Protein AF-A0A9D4KZ85-F1 (afdb_monomer)

Structure (mmCIF, N/CA/C/O backbone):
data_AF-A0A9D4KZ85-F1
#
_entry.id   AF-A0A9D4KZ85-F1
#
loop_
_atom_site.group_PDB
_atom_site.id
_atom_site.type_symbol
_atom_site.label_atom_id
_atom_site.label_alt_id
_atom_site.label_comp_id
_atom_site.label_asym_id
_atom_site.label_entity_id
_atom_site.label_seq_id
_atom_site.pdbx_PDB_ins_code
_atom_site.Cartn_x
_atom_site.Cartn_y
_atom_site.Cartn_z
_atom_site.occupancy
_atom_site.B_iso_or_equiv
_atom_site.auth_seq_id
_atom_site.auth_comp_id
_atom_site.auth_asym_id
_atom_site.auth_atom_id
_atom_site.pdbx_PDB_model_num
ATOM 1 N N . MET A 1 1 ? -16.022 -13.240 -1.176 1.00 93.44 1 MET A N 1
ATOM 2 C CA . MET A 1 1 ? -15.042 -13.329 -2.283 1.00 93.44 1 MET A CA 1
ATOM 3 C C . MET A 1 1 ? -13.709 -13.798 -1.724 1.00 93.44 1 MET A C 1
ATOM 5 O O . MET A 1 1 ? -13.241 -13.209 -0.750 1.00 93.44 1 MET A O 1
ATOM 9 N N . SER A 1 2 ? -13.138 -14.870 -2.274 1.00 96.69 2 SER A N 1
ATOM 10 C CA . SER A 1 2 ? -11.858 -15.424 -1.807 1.00 96.69 2 SER A CA 1
ATOM 11 C C . SER A 1 2 ? -10.668 -14.556 -2.240 1.00 96.69 2 SER A C 1
ATOM 13 O O . SER A 1 2 ? -10.785 -13.759 -3.170 1.00 96.69 2 SER A O 1
ATOM 15 N N . LEU A 1 3 ? -9.507 -14.716 -1.589 1.00 96.06 3 LEU A N 1
ATOM 16 C CA . LEU A 1 3 ? -8.268 -14.031 -1.990 1.00 96.06 3 LEU A CA 1
ATOM 17 C C . LEU A 1 3 ? -7.903 -14.326 -3.454 1.00 96.06 3 LEU A C 1
ATOM 19 O O . LEU A 1 3 ? -7.524 -13.418 -4.185 1.00 96.06 3 LEU A O 1
ATOM 23 N N . TYR A 1 4 ? -8.081 -15.576 -3.890 1.00 97.44 4 TYR A N 1
ATOM 24 C CA . TYR A 1 4 ? -7.819 -16.001 -5.264 1.00 97.44 4 TYR A CA 1
ATOM 25 C C . TYR A 1 4 ? -8.698 -15.259 -6.281 1.00 97.44 4 TYR A C 1
ATOM 27 O O . TYR A 1 4 ? -8.184 -14.704 -7.246 1.00 97.44 4 TYR A O 1
ATOM 35 N N . GLN A 1 5 ? -10.005 -15.147 -6.016 1.00 97.38 5 GLN A N 1
ATOM 36 C CA . GLN A 1 5 ? -10.915 -14.367 -6.864 1.00 97.38 5 GLN A CA 1
ATOM 37 C C . GLN A 1 5 ? -10.512 -12.887 -6.922 1.00 97.38 5 GLN A C 1
ATOM 39 O O . GLN A 1 5 ? -10.638 -12.246 -7.963 1.00 97.38 5 GLN A O 1
ATOM 44 N N . ARG A 1 6 ? -10.012 -12.328 -5.809 1.00 96.88 6 ARG A N 1
ATOM 45 C CA . ARG A 1 6 ? -9.520 -10.945 -5.793 1.00 96.88 6 ARG A CA 1
ATOM 46 C C . ARG A 1 6 ? -8.263 -10.782 -6.640 1.00 96.88 6 ARG A C 1
ATOM 48 O O . ARG A 1 6 ? -8.198 -9.841 -7.422 1.00 96.88 6 ARG A O 1
ATOM 55 N N . LEU A 1 7 ? -7.314 -11.711 -6.548 1.00 96.81 7 LEU A N 1
ATOM 56 C CA . LEU A 1 7 ? -6.112 -11.728 -7.388 1.00 96.81 7 LEU A CA 1
ATOM 57 C C . LEU A 1 7 ? -6.447 -11.821 -8.881 1.00 96.81 7 LEU A C 1
ATOM 59 O O . LEU A 1 7 ? -5.864 -11.073 -9.664 1.00 96.81 7 LEU A O 1
ATOM 63 N N . GLN A 1 8 ? -7.417 -12.661 -9.257 1.00 96.81 8 GLN A N 1
ATOM 64 C CA . GLN A 1 8 ? -7.872 -12.787 -10.648 1.00 96.81 8 GLN A CA 1
ATOM 65 C C . GLN A 1 8 ? -8.394 -11.462 -11.224 1.00 96.81 8 GLN A C 1
ATOM 67 O O . GLN A 1 8 ? -8.184 -11.186 -12.400 1.00 96.81 8 GLN A O 1
ATOM 72 N N . SER A 1 9 ? -8.992 -10.582 -10.408 1.00 95.56 9 SER A N 1
ATOM 73 C CA . SER A 1 9 ? -9.444 -9.264 -10.894 1.00 95.56 9 SER A CA 1
ATOM 74 C C . SER A 1 9 ? -8.307 -8.397 -11.460 1.00 95.56 9 SER A C 1
ATOM 76 O O . SER A 1 9 ? -8.541 -7.566 -12.333 1.00 95.56 9 SER A O 1
ATOM 78 N N . TYR A 1 10 ? -7.065 -8.622 -11.017 1.00 94.12 10 TYR A N 1
ATOM 79 C CA . TYR A 1 10 ? -5.885 -7.887 -11.475 1.00 94.12 10 TYR A CA 1
ATOM 80 C C . TYR A 1 10 ? -5.259 -8.458 -12.755 1.00 94.12 10 TYR A C 1
ATOM 82 O O . TYR A 1 10 ? -4.297 -7.873 -13.249 1.00 94.12 10 TYR A O 1
ATOM 90 N N . GLU A 1 11 ? -5.758 -9.570 -13.306 1.00 92.81 11 GLU A N 1
ATOM 91 C CA . GLU A 1 11 ? -5.245 -10.134 -14.568 1.00 92.81 11 GLU A CA 1
ATOM 92 C C . GLU A 1 11 ? -5.484 -9.191 -15.754 1.00 92.81 11 GLU A C 1
ATOM 94 O O . GLU A 1 11 ? -4.637 -9.085 -16.637 1.00 92.81 11 GLU A O 1
ATOM 99 N N . ASN A 1 12 ? -6.573 -8.419 -15.707 1.00 85.69 12 ASN A N 1
ATOM 100 C CA . ASN A 1 12 ? -6.909 -7.403 -16.708 1.00 85.69 12 ASN A CA 1
ATOM 101 C C . ASN A 1 12 ? -6.259 -6.038 -16.433 1.00 85.69 12 ASN A C 1
ATOM 103 O O . ASN A 1 12 ? -6.548 -5.067 -17.133 1.00 85.69 12 ASN A O 1
ATOM 107 N N . ARG A 1 13 ? -5.408 -5.926 -15.402 1.00 85.69 13 ARG A N 1
ATOM 108 C CA . ARG A 1 13 ? -4.718 -4.669 -15.106 1.00 85.69 13 ARG A CA 1
ATOM 109 C C . ARG A 1 13 ? -3.743 -4.368 -16.250 1.00 85.69 13 ARG A C 1
ATOM 111 O O . ARG A 1 13 ? -2.899 -5.221 -16.544 1.00 85.69 13 ARG A O 1
ATOM 118 N N . PRO A 1 14 ? -3.800 -3.175 -16.868 1.00 82.81 14 PRO A N 1
ATOM 119 C CA . PRO A 1 14 ? -2.878 -2.817 -17.931 1.00 82.81 14 PRO A CA 1
ATOM 120 C C . PRO A 1 14 ? -1.439 -2.951 -17.426 1.00 82.81 14 PRO A C 1
ATOM 122 O O . PRO A 1 14 ? -1.041 -2.402 -16.398 1.00 82.81 14 PRO A O 1
ATOM 125 N N . SER A 1 15 ? -0.652 -3.751 -18.143 1.00 74.31 15 SER A N 1
ATOM 126 C CA . SER A 1 15 ? 0.778 -3.882 -17.898 1.00 74.31 15 SER A CA 1
ATOM 127 C C . SER A 1 15 ? 1.418 -2.505 -18.057 1.00 74.31 15 SER A C 1
ATOM 129 O O . SER A 1 15 ? 1.332 -1.906 -19.127 1.00 74.31 15 SER A O 1
ATOM 131 N N . LYS A 1 16 ? 2.120 -2.025 -17.021 1.00 66.69 16 LYS A N 1
ATOM 132 C CA . LYS A 1 16 ? 2.841 -0.734 -17.000 1.00 66.69 16 LYS A CA 1
ATOM 133 C C . LYS A 1 16 ? 3.825 -0.521 -18.168 1.00 66.69 16 LYS A C 1
ATOM 135 O O . LYS A 1 16 ? 4.412 0.548 -18.270 1.00 66.69 16 LYS A O 1
ATOM 140 N N . ARG A 1 17 ? 4.038 -1.514 -19.040 1.00 54.97 17 ARG A N 1
ATOM 141 C CA . ARG A 1 17 ? 4.928 -1.424 -20.207 1.00 54.97 17 ARG A CA 1
ATOM 142 C C . ARG A 1 17 ? 4.431 -0.492 -21.320 1.00 54.97 17 ARG A C 1
ATOM 144 O O . ARG A 1 17 ? 5.242 -0.180 -22.181 1.00 54.97 17 ARG A O 1
ATOM 151 N N . SER A 1 18 ? 3.173 -0.043 -21.330 1.00 51.56 18 SER A N 1
ATOM 152 C CA . SER A 1 18 ? 2.666 0.826 -22.411 1.00 51.56 18 SER A CA 1
ATOM 153 C C . SER A 1 18 ? 2.613 2.322 -22.082 1.00 51.56 18 SER A C 1
ATOM 155 O O . SER A 1 18 ? 2.383 3.122 -22.985 1.00 51.56 18 SER A O 1
ATOM 157 N N . ILE A 1 19 ? 2.833 2.730 -20.827 1.00 55.22 19 ILE A N 1
ATOM 158 C CA . ILE A 1 19 ? 2.756 4.145 -20.443 1.00 55.22 19 ILE A CA 1
ATOM 159 C C . ILE A 1 19 ? 4.169 4.724 -20.463 1.00 55.22 19 ILE A C 1
ATOM 161 O O . ILE A 1 19 ? 5.045 4.274 -19.726 1.00 55.22 19 ILE A O 1
ATOM 165 N N . ASN A 1 20 ? 4.380 5.698 -21.351 1.00 50.19 20 ASN A N 1
ATOM 166 C CA . ASN A 1 20 ? 5.662 6.338 -21.633 1.00 50.19 20 ASN A CA 1
ATOM 167 C C . ASN A 1 20 ? 6.474 6.604 -20.344 1.00 50.19 20 ASN A C 1
ATOM 169 O O . ASN A 1 20 ? 6.044 7.410 -19.511 1.00 50.19 20 ASN A O 1
ATOM 173 N N . PRO A 1 21 ? 7.666 5.996 -20.176 1.00 54.50 21 PRO A N 1
ATOM 174 C CA . PRO A 1 21 ? 8.474 6.140 -18.961 1.00 54.50 21 PRO A CA 1
ATOM 175 C C . PRO A 1 21 ? 8.924 7.587 -18.694 1.00 54.50 21 PRO A C 1
ATOM 177 O O . PRO A 1 21 ? 9.352 7.898 -17.587 1.00 54.50 21 PRO A O 1
ATOM 180 N N . HIS A 1 22 ? 8.792 8.481 -19.679 1.00 51.94 22 HIS A N 1
ATOM 181 C CA . HIS A 1 22 ? 9.210 9.878 -19.597 1.00 51.94 22 HIS A CA 1
ATOM 182 C C . HIS A 1 22 ? 8.254 10.821 -18.846 1.00 51.94 22 HIS A C 1
ATOM 184 O O . HIS A 1 22 ? 8.697 11.889 -18.435 1.00 51.94 22 HIS A O 1
ATOM 190 N N . ILE A 1 23 ? 6.979 10.463 -18.634 1.00 55.34 23 ILE A N 1
ATOM 191 C CA . ILE A 1 23 ? 6.008 11.348 -17.941 1.00 55.34 23 ILE A CA 1
ATOM 192 C C . ILE A 1 23 ? 5.882 10.993 -16.447 1.00 55.34 23 ILE A C 1
ATOM 194 O O . ILE A 1 23 ? 5.514 11.821 -15.617 1.00 55.34 23 ILE A O 1
ATOM 198 N N . SER A 1 24 ? 6.271 9.779 -16.063 1.00 47.06 24 SER A N 1
ATOM 199 C CA . SER A 1 24 ? 6.154 9.274 -14.696 1.00 47.06 24 SER A CA 1
ATOM 200 C C . SER A 1 24 ? 7.485 9.399 -13.945 1.00 47.06 24 SER A C 1
ATOM 202 O O . SER A 1 24 ? 8.136 8.402 -13.638 1.00 47.06 24 SER A O 1
ATOM 204 N N . GLY A 1 25 ? 7.881 10.627 -13.595 1.00 49.38 25 GLY A N 1
ATOM 205 C CA . GLY A 1 25 ? 8.988 10.893 -12.656 1.00 49.38 25 GLY A CA 1
ATOM 206 C C . GLY A 1 25 ? 8.755 10.357 -11.229 1.00 49.38 25 GLY A C 1
ATOM 207 O O . GLY A 1 25 ? 9.628 10.467 -10.368 1.00 49.38 25 GLY A O 1
ATOM 208 N N . TYR A 1 26 ? 7.591 9.757 -10.971 1.00 50.16 26 TYR A N 1
ATOM 209 C CA . TYR A 1 26 ? 7.258 9.054 -9.740 1.00 50.16 26 TYR A CA 1
ATOM 210 C C . TYR A 1 26 ? 7.768 7.613 -9.830 1.00 50.16 26 TYR A C 1
ATOM 212 O O . TYR A 1 26 ? 7.303 6.785 -10.615 1.00 50.16 26 TYR A O 1
ATOM 220 N N . GLY A 1 27 ? 8.840 7.356 -9.084 1.00 48.50 27 GLY A N 1
ATOM 221 C CA . GLY A 1 27 ? 9.603 6.121 -9.145 1.00 48.50 27 GLY A CA 1
ATOM 222 C C . GLY A 1 27 ? 8.773 4.888 -8.800 1.00 48.50 27 GLY A C 1
ATOM 223 O O . GLY A 1 27 ? 8.098 4.881 -7.785 1.00 48.50 27 GLY A O 1
ATOM 224 N N . ARG A 1 28 ? 8.886 3.866 -9.658 1.00 57.94 28 ARG A N 1
ATOM 225 C CA . ARG A 1 28 ? 8.942 2.389 -9.490 1.00 57.94 28 ARG A CA 1
ATOM 226 C C . ARG A 1 28 ? 8.321 1.657 -8.268 1.00 57.94 28 ARG A C 1
ATOM 228 O O . ARG A 1 28 ? 8.383 0.432 -8.253 1.00 57.94 28 ARG A O 1
ATOM 235 N N . TYR A 1 29 ? 7.698 2.311 -7.295 1.00 61.59 29 TYR A N 1
ATOM 236 C CA . TYR A 1 29 ? 7.146 1.740 -6.063 1.00 61.59 29 TYR A CA 1
ATOM 237 C C . TYR A 1 29 ? 5.621 1.635 -6.141 1.00 61.59 29 TYR A C 1
ATOM 239 O O . TYR A 1 29 ? 4.892 2.196 -5.332 1.00 61.59 29 TYR A O 1
ATOM 247 N N . GLY A 1 30 ? 5.122 0.910 -7.144 1.00 76.44 30 GLY A N 1
ATOM 248 C CA . GLY A 1 30 ? 3.708 0.540 -7.149 1.00 76.44 30 GLY A CA 1
ATOM 249 C C . GLY A 1 30 ? 3.440 -0.544 -6.108 1.00 76.44 30 GLY A C 1
ATOM 250 O O . GLY A 1 30 ? 4.192 -1.515 -6.045 1.00 76.44 30 GLY A O 1
ATOM 251 N N . VAL A 1 31 ? 2.354 -0.405 -5.348 1.00 86.44 31 VAL A N 1
ATOM 252 C CA . VAL A 1 31 ? 1.840 -1.465 -4.466 1.00 86.44 31 VAL A CA 1
ATOM 253 C C . VAL A 1 31 ? 1.587 -2.731 -5.295 1.00 86.44 31 VAL A C 1
ATOM 255 O O . VAL A 1 31 ? 1.019 -2.661 -6.397 1.00 86.44 31 VAL A O 1
ATOM 258 N N . SER A 1 32 ? 2.047 -3.883 -4.800 1.00 90.81 32 SER A N 1
ATOM 259 C CA . SER A 1 32 ? 1.872 -5.156 -5.502 1.00 90.81 32 SER A CA 1
ATOM 260 C C . SER A 1 32 ? 0.392 -5.548 -5.546 1.00 90.81 32 SER A C 1
ATOM 262 O O . SER A 1 32 ? -0.403 -5.178 -4.679 1.00 90.81 32 SER A O 1
ATOM 264 N N . LYS A 1 33 ? -0.010 -6.295 -6.579 1.00 93.25 33 LYS A N 1
ATOM 265 C CA . LYS A 1 33 ? -1.399 -6.772 -6.698 1.00 93.25 33 LYS A CA 1
ATOM 266 C C . LYS A 1 33 ? -1.754 -7.739 -5.565 1.00 93.25 33 LYS A C 1
ATOM 268 O O . LYS A 1 33 ? -2.899 -7.776 -5.127 1.00 93.25 33 LYS A O 1
ATOM 273 N N . GLU A 1 34 ? -0.763 -8.482 -5.075 1.00 94.94 34 GLU A N 1
ATOM 274 C CA . GLU A 1 34 ? -0.883 -9.401 -3.950 1.00 94.94 34 GLU A CA 1
ATOM 275 C C . GLU A 1 34 ? -1.210 -8.654 -2.664 1.00 94.94 34 GLU A C 1
ATOM 277 O O . GLU A 1 34 ? -2.119 -9.062 -1.942 1.00 94.94 34 GLU A O 1
ATOM 282 N N . ASP A 1 35 ? -0.526 -7.535 -2.420 1.00 93.00 35 ASP A N 1
ATOM 283 C CA . ASP A 1 35 ? -0.785 -6.699 -1.256 1.00 93.00 35 ASP A CA 1
ATOM 284 C C . ASP A 1 35 ? -2.203 -6.117 -1.335 1.00 93.00 35 ASP A C 1
ATOM 286 O O . ASP A 1 35 ? -3.026 -6.402 -0.468 1.00 93.00 35 ASP A O 1
ATOM 290 N N . LEU A 1 36 ? -2.575 -5.471 -2.445 1.00 94.69 36 LEU A N 1
ATOM 291 C CA . LEU A 1 36 ? -3.934 -4.942 -2.645 1.00 94.69 36 LEU A CA 1
ATOM 292 C C . LEU A 1 36 ? -5.032 -6.007 -2.438 1.00 94.69 36 LEU A C 1
ATOM 294 O O . LEU A 1 36 ? -5.996 -5.785 -1.698 1.00 94.69 36 LEU A O 1
ATOM 298 N N . ALA A 1 37 ? -4.874 -7.191 -3.036 1.00 95.94 37 ALA A N 1
ATOM 299 C CA . ALA A 1 37 ? -5.832 -8.287 -2.897 1.00 95.94 37 ALA A CA 1
ATOM 300 C C . ALA A 1 37 ? -5.886 -8.848 -1.464 1.00 95.94 37 ALA A C 1
ATOM 302 O O . ALA A 1 37 ? -6.967 -9.222 -0.983 1.00 95.94 37 ALA A O 1
ATOM 303 N N . SER A 1 38 ? -4.748 -8.900 -0.762 1.00 95.12 38 SER A N 1
ATOM 304 C CA . SER A 1 38 ? -4.687 -9.297 0.651 1.00 95.12 38 SER A CA 1
ATOM 305 C C . SER A 1 38 ? -5.426 -8.304 1.548 1.00 95.12 38 SER A C 1
ATOM 307 O O . SER A 1 38 ? -6.092 -8.719 2.494 1.00 95.12 38 SER A O 1
ATOM 309 N N . GLN A 1 39 ? -5.422 -7.024 1.169 1.00 95.06 39 GLN A N 1
ATOM 310 C CA . GLN A 1 39 ? -6.112 -5.928 1.843 1.00 95.06 39 GLN A CA 1
ATOM 311 C C . GLN A 1 39 ? -7.596 -5.781 1.447 1.00 95.06 39 GLN A C 1
ATOM 313 O O . GLN A 1 39 ? -8.239 -4.777 1.757 1.00 95.06 39 GLN A O 1
ATOM 318 N N . GLY A 1 40 ? -8.168 -6.783 0.772 1.00 96.38 40 GLY A N 1
ATOM 319 C CA . GLY A 1 40 ? -9.599 -6.822 0.464 1.00 96.38 40 GLY A CA 1
ATOM 320 C C . GLY A 1 40 ? -10.014 -5.984 -0.746 1.00 96.38 40 GLY A C 1
ATOM 321 O O . GLY A 1 40 ? -11.213 -5.757 -0.931 1.00 96.38 40 GLY A O 1
ATOM 322 N N . PHE A 1 41 ? -9.059 -5.547 -1.569 1.00 96.62 41 PHE A N 1
ATOM 323 C CA . PHE A 1 41 ? -9.326 -4.793 -2.788 1.00 96.62 41 PHE A CA 1
ATOM 324 C C . PHE A 1 41 ? -9.409 -5.686 -4.029 1.00 96.62 41 PHE A C 1
ATOM 326 O O . PHE A 1 41 ? -8.795 -6.751 -4.104 1.00 96.62 41 PHE A O 1
ATOM 333 N N . ILE A 1 42 ? -10.198 -5.228 -4.997 1.00 96.56 42 ILE A N 1
ATOM 334 C CA . ILE A 1 42 ? -10.265 -5.741 -6.365 1.00 96.56 42 ILE A CA 1
ATOM 335 C C . ILE A 1 42 ? -9.974 -4.612 -7.340 1.00 96.56 42 ILE A C 1
ATOM 337 O O . ILE A 1 42 ? -10.246 -3.445 -7.048 1.00 96.56 42 ILE A O 1
ATOM 341 N N . TYR A 1 43 ? -9.427 -4.957 -8.498 1.00 94.56 43 TYR A N 1
ATOM 342 C CA . TYR A 1 43 ? -9.301 -4.010 -9.595 1.00 94.56 43 TYR A CA 1
ATOM 343 C C . TYR A 1 43 ? -10.693 -3.708 -10.158 1.00 94.56 43 TYR A C 1
ATOM 345 O O . TYR A 1 43 ? -11.458 -4.634 -10.438 1.00 94.56 43 TYR A O 1
ATOM 353 N N . ASP A 1 44 ? -11.043 -2.426 -10.264 1.00 92.62 44 ASP A N 1
ATOM 354 C CA . ASP A 1 44 ? -12.355 -2.007 -10.753 1.00 92.62 44 ASP A CA 1
ATOM 355 C C . ASP A 1 44 ? -12.214 -1.365 -12.132 1.00 92.62 44 ASP A C 1
ATOM 357 O O . ASP A 1 44 ? -11.718 -0.247 -12.265 1.00 92.62 44 ASP A O 1
ATOM 361 N N . THR A 1 45 ? -12.643 -2.092 -13.163 1.00 83.88 45 THR A N 1
ATOM 362 C CA . THR A 1 45 ? -12.646 -1.616 -14.552 1.00 83.88 45 THR A CA 1
ATOM 363 C C . THR A 1 45 ? -13.815 -0.676 -14.848 1.00 83.88 45 THR A C 1
ATOM 365 O O . THR A 1 45 ? -13.835 -0.055 -15.907 1.00 83.88 45 THR A O 1
ATOM 368 N N . CYS A 1 46 ? -14.797 -0.562 -13.945 1.00 71.94 46 CYS A N 1
ATOM 369 C CA . CYS A 1 46 ? -16.024 0.198 -14.183 1.00 71.94 46 CYS A CA 1
ATOM 370 C C . CYS A 1 46 ? -15.890 1.700 -13.899 1.00 71.94 46 CYS A C 1
ATOM 372 O O . CYS A 1 46 ? -16.800 2.455 -14.234 1.00 71.94 46 CYS A O 1
ATOM 374 N N . VAL A 1 47 ? -14.789 2.160 -13.295 1.00 69.50 47 VAL A N 1
ATOM 375 C CA . VAL A 1 47 ? -14.565 3.593 -13.061 1.00 69.50 47 VAL A CA 1
ATOM 376 C C . VAL A 1 47 ? -13.840 4.175 -14.272 1.00 69.50 47 VAL A C 1
ATOM 378 O O . VAL A 1 47 ? -12.619 4.129 -14.391 1.00 69.50 47 VAL A O 1
ATOM 381 N N . ILE A 1 48 ? -14.667 4.656 -15.199 1.00 52.56 48 ILE A N 1
ATOM 382 C CA . ILE A 1 48 ? -14.377 5.128 -16.556 1.00 52.56 48 ILE A CA 1
ATOM 383 C C . ILE A 1 48 ? -13.526 6.402 -16.523 1.00 52.56 48 ILE A C 1
ATOM 385 O O . ILE A 1 48 ? -13.997 7.519 -16.718 1.00 52.56 48 ILE A O 1
ATOM 389 N N . SER A 1 49 ? -12.235 6.237 -16.304 1.00 61.16 49 SER A N 1
ATOM 390 C CA . SER A 1 49 ? -11.261 7.162 -16.863 1.00 61.16 49 SER A CA 1
ATOM 391 C C . SER A 1 49 ? -10.112 6.310 -17.348 1.00 61.16 49 SER A C 1
ATOM 393 O O . SER A 1 49 ? -9.466 5.642 -16.545 1.00 61.16 49 SER A O 1
ATOM 395 N N . GLU A 1 50 ? -9.881 6.317 -18.661 1.00 65.44 50 GLU A N 1
ATOM 396 C CA . GLU A 1 50 ? -8.828 5.550 -19.349 1.00 65.44 50 GLU A CA 1
ATOM 397 C C . GLU A 1 50 ? -7.433 5.759 -18.734 1.00 65.44 50 GLU A C 1
ATOM 399 O O . GLU A 1 50 ? -6.503 4.997 -18.979 1.00 65.44 50 GLU A O 1
ATOM 404 N N . THR A 1 51 ? -7.294 6.792 -17.907 1.00 66.56 51 THR A N 1
ATOM 405 C CA . THR A 1 51 ? -6.060 7.221 -17.275 1.00 66.56 51 THR A CA 1
ATOM 406 C C . THR A 1 51 ? -5.940 6.835 -15.801 1.00 66.56 51 THR A C 1
ATOM 408 O O . THR A 1 51 ? -4.817 6.796 -15.309 1.00 66.56 51 THR A O 1
ATOM 411 N N . ILE A 1 52 ? -7.019 6.527 -15.064 1.00 77.19 52 ILE A N 1
ATOM 412 C CA . ILE A 1 52 ? -6.941 6.348 -13.601 1.00 77.19 52 ILE A CA 1
ATOM 413 C C . ILE A 1 52 ? -7.121 4.885 -13.202 1.00 77.19 52 ILE A C 1
ATOM 415 O O . ILE A 1 52 ? -8.230 4.364 -13.169 1.00 77.19 52 ILE A O 1
ATOM 419 N N . GLU A 1 53 ? -6.023 4.220 -12.826 1.00 85.06 53 GLU A N 1
ATOM 420 C CA . GLU A 1 53 ? -6.098 2.914 -12.180 1.00 85.06 53 GLU A CA 1
ATOM 421 C C . GLU A 1 53 ? -6.794 3.065 -10.816 1.00 85.06 53 GLU A C 1
ATOM 423 O O . GLU A 1 53 ? -6.293 3.765 -9.930 1.00 85.06 53 GLU A O 1
ATOM 428 N N . CYS A 1 54 ? -7.933 2.396 -10.637 1.00 90.94 54 CYS A N 1
ATOM 429 C CA . CYS A 1 54 ? -8.713 2.405 -9.402 1.00 90.94 54 CYS A CA 1
ATOM 430 C C . CYS A 1 54 ? -8.864 0.989 -8.840 1.00 90.94 54 CYS A C 1
ATOM 432 O O . CYS A 1 54 ? -8.986 0.004 -9.572 1.00 90.94 54 CYS A O 1
ATOM 434 N N . VAL A 1 55 ? -8.878 0.891 -7.513 1.00 93.94 55 VAL A N 1
ATOM 435 C CA . VAL A 1 55 ? -9.252 -0.330 -6.797 1.00 93.94 55 VAL A CA 1
ATOM 436 C C . VAL A 1 55 ? -10.498 -0.087 -5.963 1.00 93.94 55 VAL A C 1
ATOM 438 O O . VAL A 1 55 ? -10.687 1.000 -5.420 1.00 93.94 55 VAL A O 1
ATOM 441 N N . ARG A 1 56 ? -11.338 -1.112 -5.834 1.00 95.81 56 ARG A N 1
ATOM 442 C CA . ARG A 1 56 ? -12.556 -1.090 -5.022 1.00 95.81 56 ARG A CA 1
ATOM 443 C C . ARG A 1 56 ? -12.446 -2.105 -3.896 1.00 95.81 56 ARG A C 1
ATOM 445 O O . ARG A 1 56 ? -12.060 -3.249 -4.129 1.00 95.81 56 ARG A O 1
ATOM 452 N N . CYS A 1 57 ? -12.799 -1.720 -2.674 1.00 97.12 57 CYS A N 1
ATOM 453 C CA . CYS A 1 57 ? -12.906 -2.683 -1.582 1.00 97.12 57 CYS A CA 1
ATOM 454 C C . CYS A 1 57 ? -14.118 -3.604 -1.797 1.00 97.12 57 CYS A C 1
ATOM 456 O O . CYS A 1 57 ? -15.223 -3.140 -2.072 1.00 97.12 57 CYS A O 1
ATOM 458 N N . VAL A 1 58 ? -13.949 -4.912 -1.612 1.00 97.44 58 VAL A N 1
ATOM 459 C CA . VAL A 1 58 ? -15.054 -5.877 -1.762 1.00 97.44 58 VAL A CA 1
ATOM 460 C C . VAL A 1 58 ? -16.089 -5.764 -0.636 1.00 97.44 58 VAL A C 1
ATOM 462 O O . VAL A 1 58 ? -17.238 -6.146 -0.828 1.00 97.44 58 VAL A O 1
ATOM 465 N N . PHE A 1 59 ? -15.690 -5.250 0.528 1.00 96.56 59 PHE A N 1
ATOM 466 C CA . PHE A 1 59 ? -16.515 -5.255 1.738 1.00 96.56 59 PHE A CA 1
ATOM 467 C C . PHE A 1 59 ? -17.334 -3.977 1.916 1.00 96.56 59 PHE A C 1
ATOM 469 O O . PHE A 1 59 ? -18.499 -4.053 2.284 1.00 96.56 59 PHE A O 1
ATOM 476 N N . CYS A 1 60 ? -16.738 -2.809 1.665 1.00 96.81 60 CYS A N 1
ATOM 477 C CA . CYS A 1 60 ? -17.411 -1.514 1.819 1.00 96.81 60 CYS A CA 1
ATOM 478 C C . CYS A 1 60 ? -17.600 -0.757 0.501 1.00 96.81 60 CYS A C 1
ATOM 480 O O . CYS A 1 60 ? -18.137 0.345 0.506 1.00 96.81 60 CYS A O 1
ATOM 482 N N . HIS A 1 61 ? -17.125 -1.313 -0.617 1.00 96.06 61 HIS A N 1
ATOM 483 C CA . HIS A 1 61 ? -17.207 -0.707 -1.948 1.00 96.06 61 HIS A CA 1
ATOM 484 C C . HIS A 1 61 ? -16.527 0.659 -2.102 1.00 96.06 61 HIS A C 1
ATOM 486 O O . HIS A 1 61 ? -16.722 1.301 -3.127 1.00 96.06 61 HIS A O 1
ATOM 492 N N . VAL A 1 62 ? -15.681 1.080 -1.153 1.00 95.31 62 VAL A N 1
ATOM 493 C CA . VAL A 1 62 ? -14.897 2.312 -1.301 1.00 95.31 62 VAL A CA 1
ATOM 494 C C . VAL A 1 62 ? -13.898 2.180 -2.451 1.00 95.31 62 VAL A C 1
ATOM 496 O O . VAL A 1 62 ? -13.209 1.159 -2.574 1.00 95.31 62 VAL A O 1
ATOM 499 N N . HIS A 1 63 ? -13.807 3.224 -3.271 1.00 94.12 63 HIS A N 1
ATOM 500 C CA . HIS A 1 63 ? -12.846 3.337 -4.363 1.00 94.12 63 HIS A CA 1
ATOM 501 C C . HIS A 1 63 ? -11.612 4.120 -3.932 1.00 94.12 63 HIS A C 1
ATOM 503 O O . HIS A 1 63 ? -11.717 5.170 -3.297 1.00 94.12 63 HIS A O 1
ATOM 509 N N . ILE A 1 64 ? -10.433 3.623 -4.303 1.00 92.75 64 ILE A N 1
ATOM 510 C CA . ILE A 1 64 ? -9.163 4.313 -4.084 1.00 92.75 64 ILE A CA 1
ATOM 511 C C . ILE A 1 64 ? -8.382 4.334 -5.397 1.00 92.75 64 ILE A C 1
ATOM 513 O O . ILE A 1 64 ? -8.130 3.292 -6.004 1.00 92.75 64 ILE A O 1
ATOM 517 N N . SER A 1 65 ? -7.991 5.529 -5.835 1.00 90.25 65 SER A N 1
ATOM 518 C CA . SER A 1 65 ? -7.114 5.715 -6.992 1.00 90.25 65 SER A CA 1
ATOM 519 C C . SER A 1 65 ? -5.686 5.282 -6.650 1.00 90.25 65 SER A C 1
ATOM 521 O O . SER A 1 65 ? -5.111 5.773 -5.673 1.00 90.25 65 SER A O 1
ATOM 523 N N . ILE A 1 66 ? -5.086 4.425 -7.476 1.00 80.75 66 ILE A N 1
ATOM 524 C CA . ILE A 1 66 ? -3.734 3.878 -7.266 1.00 80.75 66 ILE A CA 1
ATOM 525 C C . ILE A 1 66 ? -2.649 4.953 -7.464 1.00 80.75 66 ILE A C 1
ATOM 527 O O . ILE A 1 66 ? -1.574 4.858 -6.884 1.00 80.75 66 ILE A O 1
ATOM 531 N N . TRP A 1 67 ? -2.951 6.018 -8.208 1.00 70.44 67 TRP A N 1
ATOM 532 C CA . TRP A 1 67 ? -2.020 7.093 -8.578 1.00 70.44 67 TRP A CA 1
ATOM 533 C C . TRP A 1 67 ? -1.388 7.874 -7.418 1.00 70.44 67 TRP A C 1
ATOM 535 O O . TRP A 1 67 ? -0.384 8.542 -7.620 1.00 70.44 67 TRP A O 1
ATOM 545 N N . ASN A 1 68 ? -1.956 7.798 -6.214 1.00 66.62 68 ASN A N 1
ATOM 546 C CA . ASN A 1 68 ? -1.418 8.473 -5.029 1.00 66.62 68 ASN A CA 1
ATOM 547 C C . ASN A 1 68 ? -0.870 7.493 -3.977 1.00 66.62 68 ASN A C 1
ATOM 549 O O . ASN A 1 68 ? -0.543 7.908 -2.864 1.00 66.62 68 ASN A O 1
ATOM 553 N N . MET A 1 69 ? -0.781 6.197 -4.295 1.00 70.44 69 MET A N 1
ATOM 554 C CA . MET A 1 69 ? -0.397 5.162 -3.326 1.00 70.44 69 MET A CA 1
ATOM 555 C C . MET A 1 69 ? 1.108 5.076 -3.072 1.00 70.44 69 MET A C 1
ATOM 557 O O . MET A 1 69 ? 1.531 4.426 -2.123 1.00 70.44 69 MET A O 1
ATOM 561 N N . ASP A 1 70 ? 1.929 5.767 -3.858 1.00 70.88 70 ASP A N 1
ATOM 562 C CA . ASP A 1 70 ? 3.388 5.755 -3.710 1.00 70.88 70 ASP A CA 1
ATOM 563 C C . ASP A 1 70 ? 3.841 6.359 -2.366 1.00 70.88 70 ASP A C 1
ATOM 565 O O . ASP A 1 70 ? 4.964 6.129 -1.915 1.00 70.88 70 ASP A O 1
ATOM 569 N N . LYS A 1 71 ? 2.981 7.175 -1.740 1.00 72.06 71 LYS A N 1
ATOM 570 C CA . LYS A 1 71 ? 3.278 7.914 -0.505 1.00 72.06 71 LYS A CA 1
ATOM 571 C C . LYS A 1 71 ? 2.510 7.412 0.716 1.00 72.06 71 LYS A C 1
ATOM 573 O O . LYS A 1 71 ? 2.974 7.628 1.833 1.00 72.06 71 LYS A O 1
ATOM 578 N N . GLU A 1 72 ? 1.354 6.783 0.524 1.00 81.38 72 GLU A N 1
ATOM 579 C CA . GLU A 1 72 ? 0.449 6.386 1.607 1.00 81.38 72 GLU A CA 1
ATOM 580 C C . GLU A 1 72 ? 0.127 4.892 1.533 1.00 81.38 72 GLU A C 1
ATOM 582 O O . GLU A 1 72 ? -0.233 4.370 0.481 1.00 81.38 72 GLU A O 1
ATOM 587 N N . ASP A 1 73 ? 0.212 4.214 2.681 1.00 88.88 73 ASP A N 1
ATOM 588 C CA . ASP A 1 73 ? -0.223 2.825 2.827 1.00 88.88 73 ASP A CA 1
ATOM 589 C C . ASP A 1 73 ? -1.721 2.710 2.501 1.00 88.88 73 ASP A C 1
ATOM 591 O O . ASP A 1 73 ? -2.564 3.425 3.058 1.00 88.88 73 ASP A O 1
ATOM 595 N N . VAL A 1 74 ? -2.056 1.777 1.613 1.00 91.38 74 VAL A N 1
ATOM 596 C CA . VAL A 1 74 ? -3.425 1.475 1.181 1.00 91.38 74 VAL A CA 1
ATOM 597 C C . VAL A 1 74 ? -4.334 1.195 2.371 1.00 91.38 74 VAL A C 1
ATOM 599 O O . VAL A 1 74 ? -5.478 1.657 2.401 1.00 91.38 74 VAL A O 1
ATOM 602 N N . LYS A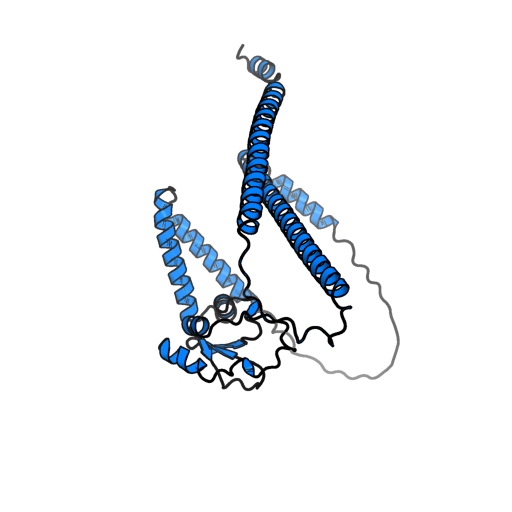 1 75 ? -3.806 0.521 3.394 1.00 91.62 75 LYS A N 1
ATOM 603 C CA . LYS A 1 75 ? -4.525 0.211 4.629 1.00 91.62 75 LYS A CA 1
ATOM 604 C C . LYS A 1 75 ? -4.911 1.474 5.389 1.00 91.62 75 LYS A C 1
ATOM 606 O O . LYS A 1 75 ? -6.042 1.588 5.867 1.00 91.62 75 LYS A O 1
ATOM 611 N N . LEU A 1 76 ? -3.991 2.434 5.487 1.00 91.62 76 LEU A N 1
ATOM 612 C CA . LEU A 1 76 ? -4.255 3.720 6.132 1.00 91.62 76 LEU A CA 1
ATOM 613 C C . LEU A 1 76 ? -5.294 4.513 5.347 1.00 91.62 76 LEU A C 1
ATOM 615 O O . LEU A 1 76 ? -6.245 5.018 5.947 1.00 91.62 76 LEU A O 1
ATOM 619 N N . ARG A 1 77 ? -5.168 4.556 4.017 1.00 93.00 77 ARG A N 1
ATOM 620 C CA . ARG A 1 77 ? -6.127 5.262 3.164 1.00 93.00 77 ARG A CA 1
ATOM 621 C C . ARG A 1 77 ? -7.527 4.661 3.259 1.00 93.00 77 ARG A C 1
ATOM 623 O O . ARG A 1 77 ? -8.503 5.392 3.404 1.00 93.00 77 ARG A O 1
ATOM 630 N N . HIS A 1 78 ? -7.628 3.334 3.255 1.00 95.19 78 HIS A N 1
ATOM 631 C CA . HIS A 1 78 ? -8.890 2.620 3.437 1.00 95.19 78 HIS A CA 1
ATOM 632 C C . HIS A 1 78 ? -9.549 2.984 4.772 1.00 95.19 78 HIS A C 1
ATOM 634 O O . HIS A 1 78 ? -10.730 3.326 4.808 1.00 95.19 78 HIS A O 1
ATOM 640 N N . ARG A 1 79 ? -8.771 2.986 5.860 1.00 94.56 79 ARG A N 1
ATOM 641 C CA . ARG A 1 79 ? -9.258 3.356 7.193 1.00 94.56 79 ARG A CA 1
ATOM 642 C C . ARG A 1 79 ? -9.710 4.811 7.281 1.00 94.56 79 ARG A C 1
ATOM 644 O O . ARG A 1 79 ? -10.687 5.085 7.968 1.00 94.56 79 ARG A O 1
ATOM 651 N N . GLN A 1 80 ? -9.011 5.728 6.618 1.00 93.50 80 GLN A N 1
ATOM 652 C CA . GLN A 1 80 ? -9.392 7.142 6.581 1.00 93.50 80 GLN A CA 1
ATOM 653 C C . GLN A 1 80 ? -10.702 7.359 5.820 1.00 93.50 80 GLN A C 1
ATOM 655 O O . GLN A 1 80 ? -11.544 8.125 6.275 1.00 93.50 80 GLN A O 1
ATOM 660 N N . LEU A 1 81 ? -10.875 6.685 4.679 1.00 94.44 81 LEU A N 1
ATOM 661 C CA . LEU A 1 81 ? -12.055 6.855 3.829 1.00 94.44 81 LEU A CA 1
ATOM 662 C C . LEU A 1 81 ? -13.285 6.110 4.365 1.00 94.44 81 LEU A C 1
ATOM 664 O O . LEU A 1 81 ? -14.401 6.604 4.243 1.00 94.44 81 LEU A O 1
ATOM 668 N N . CYS A 1 82 ? -13.100 4.920 4.940 1.00 95.94 82 CYS A N 1
ATOM 669 C CA . CYS A 1 82 ? -14.197 4.096 5.441 1.00 95.94 82 CYS A CA 1
ATOM 670 C C . CYS A 1 82 ? -13.782 3.321 6.709 1.00 95.94 82 CYS A C 1
ATOM 672 O O . CYS A 1 82 ? -13.517 2.117 6.650 1.00 95.94 82 CYS A O 1
ATOM 674 N N . PRO A 1 83 ? -13.746 3.978 7.885 1.00 94.88 83 PRO A N 1
ATOM 675 C CA . PRO A 1 83 ? -13.364 3.330 9.144 1.00 94.88 83 PRO A CA 1
ATOM 676 C C . PRO A 1 83 ? -14.368 2.266 9.613 1.00 94.88 83 PRO A C 1
ATOM 678 O O . PRO A 1 83 ? -14.023 1.427 10.438 1.00 94.88 83 PRO A O 1
ATOM 681 N N . VAL A 1 84 ? -15.596 2.293 9.085 1.00 94.88 84 VAL A N 1
ATOM 682 C CA . VAL A 1 84 ? -16.688 1.356 9.411 1.00 94.88 84 VAL A CA 1
ATOM 683 C C . VAL A 1 84 ? -16.657 0.108 8.514 1.00 94.88 84 VAL A C 1
ATOM 685 O O . VAL A 1 84 ? -17.487 -0.785 8.654 1.00 94.88 84 VAL A O 1
ATOM 688 N N . CYS A 1 85 ? -15.707 0.012 7.576 1.00 96.88 85 CYS A N 1
ATOM 689 C CA . CYS A 1 85 ? -15.561 -1.171 6.735 1.00 96.88 85 CYS A CA 1
ATOM 690 C C . CYS A 1 85 ? -15.321 -2.416 7.611 1.00 96.88 85 CYS A C 1
ATOM 692 O O . CYS A 1 85 ? -14.343 -2.411 8.360 1.00 96.88 85 CYS A O 1
ATOM 694 N N . PRO A 1 86 ? -16.127 -3.495 7.493 1.00 94.88 86 PRO A N 1
ATOM 695 C CA . PRO A 1 86 ? -15.978 -4.692 8.329 1.00 94.88 86 PRO A CA 1
ATOM 696 C C . PRO A 1 86 ? -14.556 -5.260 8.298 1.00 94.88 86 PRO A C 1
ATOM 698 O O . PRO A 1 86 ? -13.981 -5.600 9.322 1.00 94.88 86 PRO A O 1
ATOM 701 N N . PHE A 1 87 ? -13.935 -5.242 7.118 1.00 94.00 87 PHE A N 1
ATOM 702 C CA . PHE A 1 87 ? -12.571 -5.717 6.927 1.00 94.00 87 PHE A CA 1
ATOM 703 C C . PHE A 1 87 ? -11.511 -4.844 7.625 1.00 94.00 87 PHE A C 1
ATOM 705 O O . PHE A 1 87 ? -10.539 -5.358 8.173 1.00 94.00 87 PHE A O 1
ATOM 712 N N . VAL A 1 88 ? -11.694 -3.519 7.636 1.00 93.38 88 VAL A N 1
ATOM 713 C CA . VAL A 1 88 ? -10.803 -2.596 8.362 1.00 93.38 88 VAL A CA 1
ATOM 714 C C . VAL A 1 88 ? -11.044 -2.688 9.866 1.00 93.38 88 VAL A C 1
ATOM 716 O O . VAL A 1 88 ? -10.096 -2.620 10.647 1.00 93.38 88 VAL A O 1
ATOM 719 N N . PHE A 1 89 ? -12.300 -2.843 10.271 1.00 89.00 89 PHE A N 1
ATOM 720 C CA . PHE A 1 89 ? -12.699 -2.961 11.664 1.00 89.00 89 PHE A CA 1
ATOM 721 C C . PHE A 1 89 ? -12.096 -4.210 12.315 1.00 89.00 89 PHE A C 1
ATOM 723 O O . PHE A 1 89 ? -11.459 -4.100 13.363 1.00 89.00 89 PHE A O 1
ATOM 730 N N . ASP A 1 90 ? -12.178 -5.361 11.643 1.00 85.00 90 ASP A N 1
ATOM 731 C CA . ASP A 1 90 ? -11.572 -6.612 12.109 1.00 85.00 90 ASP A CA 1
ATOM 732 C C . ASP A 1 90 ? -10.054 -6.483 12.260 1.00 85.00 90 ASP A C 1
ATOM 734 O O . ASP A 1 90 ? -9.467 -7.024 13.191 1.00 85.00 90 ASP A O 1
ATOM 738 N N . TRP A 1 91 ? -9.387 -5.713 11.396 1.00 77.88 91 TRP A N 1
ATOM 739 C CA . TRP A 1 91 ? -7.963 -5.431 11.570 1.00 77.88 91 TRP A CA 1
ATOM 740 C C . TRP A 1 91 ? -7.658 -4.622 12.819 1.00 77.88 91 TRP A C 1
ATOM 742 O O . TRP A 1 91 ? -6.654 -4.899 13.472 1.00 77.88 91 TRP A O 1
ATOM 752 N N . VAL A 1 92 ? -8.476 -3.619 13.135 1.00 74.50 92 VAL A N 1
ATOM 753 C CA . VAL A 1 92 ? -8.304 -2.809 14.347 1.00 74.50 92 VAL A CA 1
ATOM 754 C C . VAL A 1 92 ? -8.520 -3.683 15.578 1.00 74.50 92 VAL A C 1
ATOM 756 O O . VAL A 1 92 ? -7.677 -3.685 16.468 1.00 74.50 92 VAL A O 1
ATOM 759 N N . MET A 1 93 ? -9.565 -4.509 15.580 1.00 71.69 93 MET A N 1
ATOM 760 C CA . MET A 1 93 ? -9.851 -5.409 16.697 1.00 71.69 93 MET A CA 1
ATOM 761 C C . MET A 1 93 ? -8.794 -6.506 16.865 1.00 71.69 93 MET A C 1
ATOM 763 O O . MET A 1 93 ? -8.334 -6.734 17.981 1.00 71.69 93 MET A O 1
ATOM 767 N N . ASN A 1 94 ? -8.327 -7.122 15.776 1.00 69.81 94 ASN A N 1
ATOM 768 C CA . ASN A 1 94 ? -7.287 -8.154 15.838 1.00 69.81 94 ASN A CA 1
ATOM 769 C C . ASN A 1 94 ? -5.925 -7.574 16.237 1.00 69.81 94 ASN A C 1
ATOM 771 O O . ASN A 1 94 ? -5.202 -8.190 17.015 1.00 69.81 94 ASN A O 1
ATOM 775 N N . THR A 1 95 ? -5.580 -6.366 15.772 1.00 67.81 95 THR A N 1
ATOM 776 C CA . THR A 1 95 ? -4.364 -5.688 16.256 1.00 67.81 95 THR A CA 1
ATOM 777 C C . THR A 1 95 ? -4.493 -5.262 17.708 1.00 67.81 95 THR A C 1
ATOM 779 O O . THR A 1 95 ? -3.522 -5.364 18.446 1.00 67.81 95 THR A O 1
ATOM 782 N N . GLU A 1 96 ? -5.669 -4.842 18.168 1.00 61.94 96 GLU A N 1
ATOM 783 C CA . GLU A 1 96 ? -5.905 -4.598 19.590 1.00 61.94 96 GLU A CA 1
ATOM 784 C C . GLU A 1 96 ? -5.803 -5.868 20.424 1.00 61.94 96 GLU A C 1
ATOM 786 O O . GLU A 1 96 ? -5.331 -5.806 21.555 1.00 61.94 96 GLU A O 1
ATOM 791 N N . GLU A 1 97 ? -6.231 -7.011 19.902 1.00 61.19 97 GLU A N 1
ATOM 792 C CA . GLU A 1 97 ? -6.118 -8.285 20.599 1.00 61.19 97 GLU A CA 1
ATOM 793 C C . GLU A 1 97 ? -4.665 -8.773 20.636 1.00 61.19 97 GLU A C 1
ATOM 795 O O . GLU A 1 97 ? -4.188 -9.177 21.694 1.00 61.19 97 GLU A O 1
ATOM 800 N N . GLU A 1 98 ? -3.907 -8.619 19.549 1.00 58.75 98 GLU A N 1
ATOM 801 C CA . GLU A 1 98 ? -2.457 -8.852 19.524 1.00 58.75 98 GLU A CA 1
ATOM 802 C C . GLU A 1 98 ? -1.693 -7.877 20.431 1.00 58.75 98 GLU A C 1
ATOM 804 O O . GLU A 1 98 ? -0.753 -8.272 21.130 1.00 58.75 98 GLU A O 1
ATOM 809 N N . VAL A 1 99 ? -2.108 -6.609 20.490 1.00 60.56 99 VAL A N 1
ATOM 810 C CA . VAL A 1 99 ? -1.572 -5.626 21.438 1.00 60.56 99 VAL A CA 1
ATOM 811 C C . VAL A 1 99 ? -1.945 -6.029 22.859 1.00 60.56 99 VAL A C 1
ATOM 813 O O . VAL A 1 99 ? -1.060 -6.088 23.697 1.00 60.56 99 VAL A O 1
ATOM 816 N N . LYS A 1 100 ? -3.185 -6.427 23.152 1.00 64.06 100 LYS A N 1
ATOM 817 C CA . LYS A 1 100 ? -3.587 -6.940 24.476 1.00 64.06 100 LYS A CA 1
ATOM 818 C C . LYS A 1 100 ? -2.831 -8.221 24.845 1.00 64.06 100 LYS A C 1
ATOM 820 O O . LYS A 1 100 ? -2.472 -8.396 26.006 1.00 64.06 100 LYS A O 1
ATOM 825 N N . LEU A 1 101 ? -2.545 -9.108 23.893 1.00 55.94 101 LEU A N 1
ATOM 826 C CA . LEU A 1 101 ? -1.801 -10.355 24.104 1.00 55.94 101 LEU A CA 1
ATOM 827 C C . LEU A 1 101 ? -0.307 -10.106 24.324 1.00 55.94 101 LEU A C 1
ATOM 829 O O . LEU A 1 101 ? 0.286 -10.688 25.235 1.00 55.94 101 LEU A O 1
ATOM 833 N N . SER A 1 102 ? 0.307 -9.222 23.539 1.00 50.53 102 SER A N 1
ATOM 834 C CA . SER A 1 102 ? 1.691 -8.788 23.757 1.00 50.53 102 SER A CA 1
ATOM 835 C C . SER A 1 102 ? 1.812 -7.988 25.053 1.00 50.53 102 SER A C 1
ATOM 837 O O . SER A 1 102 ? 2.731 -8.217 25.834 1.00 50.53 102 SER A O 1
ATOM 839 N N . GLN A 1 103 ? 0.826 -7.154 25.370 1.00 53.06 103 GLN A N 1
ATOM 840 C CA . GLN A 1 103 ? 0.756 -6.404 26.613 1.00 53.06 103 GLN A CA 1
ATOM 841 C C . GLN A 1 103 ? 0.548 -7.330 27.814 1.00 53.06 103 GLN A C 1
ATOM 843 O O . GLN A 1 103 ? 1.255 -7.144 28.788 1.00 53.06 103 GLN A O 1
ATOM 848 N N . ARG A 1 104 ? -0.241 -8.416 27.732 1.00 54.41 104 ARG A N 1
ATOM 849 C CA . ARG A 1 104 ? -0.287 -9.477 28.769 1.00 54.41 104 ARG A CA 1
ATOM 850 C C . ARG A 1 104 ? 1.076 -10.133 29.014 1.00 54.41 104 ARG A C 1
ATOM 852 O O . ARG A 1 104 ? 1.356 -10.537 30.143 1.00 54.41 104 ARG A O 1
ATOM 859 N N . ARG A 1 105 ? 1.941 -10.226 27.995 1.00 52.16 105 ARG A N 1
ATOM 860 C CA . ARG A 1 105 ? 3.334 -10.682 28.172 1.00 52.16 105 ARG A CA 1
ATOM 861 C C . ARG A 1 105 ? 4.196 -9.631 28.884 1.00 52.16 105 ARG A C 1
ATOM 863 O O . ARG A 1 105 ? 5.074 -10.013 29.649 1.00 52.16 105 ARG A O 1
ATOM 870 N N . PHE A 1 106 ? 3.901 -8.340 28.715 1.00 45.16 106 PHE A N 1
ATOM 871 C CA . PHE A 1 106 ? 4.544 -7.237 29.447 1.00 45.16 106 PHE A CA 1
ATOM 872 C C . PHE A 1 106 ? 3.939 -6.962 30.842 1.00 45.16 106 PHE A C 1
ATOM 874 O O . PHE A 1 106 ? 4.654 -6.506 31.731 1.00 45.16 106 PHE A O 1
ATOM 881 N N . SER A 1 107 ? 2.668 -7.289 31.092 1.00 44.25 107 SER A N 1
ATOM 882 C CA . SER A 1 107 ? 1.963 -7.053 32.365 1.00 44.25 107 SER A CA 1
ATOM 883 C C . SER A 1 107 ? 2.470 -7.923 33.513 1.00 44.25 107 SER A C 1
ATOM 885 O O . SER A 1 107 ? 2.228 -7.603 34.670 1.00 44.25 107 SER A O 1
ATOM 887 N N . ARG A 1 108 ? 3.237 -8.987 33.236 1.00 46.59 108 ARG A N 1
ATOM 888 C CA . ARG A 1 108 ? 3.964 -9.708 34.295 1.00 46.59 108 ARG A CA 1
ATOM 889 C C . ARG A 1 108 ? 5.081 -8.868 34.932 1.00 46.59 108 ARG A C 1
ATOM 891 O O . ARG A 1 108 ? 5.580 -9.256 35.980 1.00 46.59 108 ARG A O 1
ATOM 898 N N . ALA A 1 109 ? 5.452 -7.732 34.335 1.00 45.34 109 ALA A N 1
ATOM 899 C CA . ALA A 1 109 ? 6.509 -6.851 34.825 1.00 45.34 109 ALA A CA 1
ATOM 900 C C . ALA A 1 109 ? 6.008 -5.509 35.403 1.00 45.34 109 ALA A C 1
ATOM 902 O O . ALA A 1 109 ? 6.836 -4.691 35.803 1.00 45.34 109 ALA A O 1
ATOM 903 N N . CYS A 1 110 ? 4.694 -5.243 35.466 1.00 41.59 110 CYS A N 1
ATOM 904 C CA . CYS A 1 110 ? 4.184 -3.983 36.024 1.00 41.59 110 CYS A CA 1
ATOM 905 C C . CYS A 1 110 ? 2.852 -4.166 36.781 1.00 41.59 110 CYS A C 1
ATOM 907 O O . CYS A 1 110 ? 1.896 -4.665 36.188 1.00 41.59 110 CYS A O 1
ATOM 909 N N . PRO A 1 111 ? 2.755 -3.744 38.057 1.00 46.09 111 PRO A N 1
ATOM 910 C CA . PRO A 1 111 ? 1.589 -3.959 38.909 1.00 46.09 111 PRO A CA 1
ATOM 911 C C . PRO A 1 111 ? 0.555 -2.842 38.705 1.00 46.09 111 PRO A C 1
ATOM 913 O O . PRO A 1 111 ? 0.288 -2.062 39.614 1.00 46.09 111 PRO A O 1
ATOM 916 N N . PHE A 1 112 ? -0.004 -2.732 37.502 1.00 46.72 112 PHE A N 1
ATOM 917 C CA . PHE A 1 112 ? -1.213 -1.934 37.290 1.00 46.72 112 PHE A CA 1
ATOM 918 C C . PHE A 1 112 ? -2.413 -2.870 37.154 1.00 46.72 112 PHE A C 1
ATOM 920 O O . PHE A 1 112 ? -2.333 -3.918 36.510 1.00 46.72 112 PHE A O 1
ATOM 927 N N . ASP A 1 113 ? -3.512 -2.512 37.810 1.00 61.38 113 ASP A N 1
ATOM 928 C CA . ASP A 1 113 ? -4.758 -3.265 37.809 1.00 61.38 113 ASP A CA 1
ATOM 929 C C . ASP A 1 113 ? -5.412 -3.219 36.419 1.00 61.38 113 ASP A C 1
ATOM 931 O O . ASP A 1 113 ? -5.579 -2.170 35.799 1.00 61.38 113 ASP A O 1
ATOM 935 N N . ASN A 1 114 ? -5.790 -4.388 35.901 1.00 57.97 114 ASN A N 1
ATOM 936 C CA . ASN A 1 114 ? -6.319 -4.521 34.541 1.00 57.97 114 ASN A CA 1
ATOM 937 C C . ASN A 1 114 ? -7.626 -3.729 34.304 1.00 57.97 114 ASN A C 1
ATOM 939 O O . ASN A 1 114 ? -7.962 -3.440 33.155 1.00 57.97 114 ASN A O 1
ATOM 943 N N . GLU A 1 115 ? -8.357 -3.356 35.360 1.00 68.50 115 GLU A N 1
ATOM 944 C CA . GLU A 1 115 ? -9.600 -2.581 35.252 1.00 68.50 115 GLU A CA 1
ATOM 945 C C . GLU A 1 115 ? -9.373 -1.104 34.919 1.00 68.50 115 GLU A C 1
ATOM 947 O O . GLU A 1 115 ? -10.105 -0.539 34.098 1.00 68.50 115 GLU A O 1
ATOM 952 N N . SER A 1 116 ? -8.371 -0.463 35.524 1.00 67.88 116 SER A N 1
ATOM 953 C CA . SER A 1 116 ? -8.121 0.967 35.319 1.00 67.88 116 SER A CA 1
ATOM 954 C C . SER A 1 116 ? -7.609 1.250 33.902 1.00 67.88 116 SER A 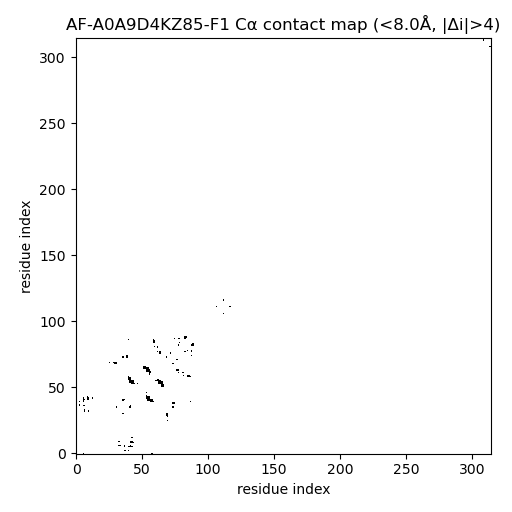C 1
ATOM 956 O O . SER A 1 116 ? -8.024 2.225 33.265 1.00 67.88 116 SER A O 1
ATOM 958 N N . PHE A 1 117 ? -6.803 0.339 33.347 1.00 60.50 117 PHE A N 1
ATOM 959 C CA . PHE A 1 117 ? -6.312 0.435 31.973 1.00 60.50 117 PHE A CA 1
ATOM 960 C C . PHE A 1 117 ? -7.411 0.182 30.926 1.00 60.50 117 PHE A C 1
ATOM 962 O O . PHE A 1 117 ? -7.477 0.884 29.915 1.00 60.50 117 PHE A O 1
ATOM 969 N N . GLY A 1 118 ? -8.327 -0.761 31.185 1.00 69.31 118 GLY A N 1
ATOM 970 C CA . GLY A 1 118 ? -9.484 -1.006 30.316 1.00 69.31 118 GLY A CA 1
ATOM 971 C C . GLY A 1 118 ? -10.385 0.226 30.174 1.00 69.31 118 GLY A C 1
ATOM 972 O O . GLY A 1 118 ? -10.740 0.611 29.057 1.00 69.31 118 GLY A O 1
ATOM 973 N N . ARG A 1 119 ? -10.671 0.915 31.289 1.00 68.69 119 ARG A N 1
ATOM 974 C CA . ARG A 1 119 ? -11.449 2.170 31.273 1.00 68.69 119 ARG A CA 1
ATOM 975 C C . ARG A 1 119 ? -10.727 3.302 30.545 1.00 68.69 119 ARG A C 1
ATOM 977 O O . ARG A 1 119 ? -11.377 4.105 29.880 1.00 68.69 119 ARG A O 1
ATOM 984 N N . TYR A 1 120 ? -9.398 3.368 30.640 1.00 70.44 120 TYR A N 1
ATOM 985 C CA . TYR A 1 120 ? -8.608 4.374 29.929 1.00 70.44 120 TYR A CA 1
ATOM 986 C C . TYR A 1 120 ? -8.726 4.223 28.406 1.00 70.44 120 TYR A C 1
ATOM 988 O O . TYR A 1 120 ? -9.032 5.198 27.719 1.00 70.44 120 TYR A O 1
ATOM 996 N N . LEU A 1 121 ? -8.566 3.001 27.884 1.00 62.12 121 LEU A N 1
ATOM 997 C CA . LEU A 1 121 ? -8.714 2.745 26.448 1.00 62.12 121 LEU A CA 1
ATOM 998 C C . LEU A 1 121 ? -10.135 3.046 25.966 1.00 62.12 121 LEU A C 1
ATOM 1000 O O . LEU A 1 121 ? -10.307 3.738 24.965 1.00 62.12 121 LEU A O 1
ATOM 1004 N N . GLN A 1 122 ? -11.156 2.604 26.703 1.00 66.38 122 GLN A N 1
ATOM 1005 C CA . GLN A 1 122 ? -12.553 2.854 26.340 1.00 66.38 122 GLN A CA 1
ATOM 1006 C C . GLN A 1 122 ? -12.900 4.356 26.315 1.00 66.38 122 GLN A C 1
ATOM 1008 O O . GLN A 1 122 ? -13.655 4.811 25.448 1.00 66.38 122 GLN A O 1
ATOM 1013 N N . ASN A 1 123 ? -12.285 5.144 27.202 1.00 73.00 123 ASN A N 1
ATOM 1014 C CA . ASN A 1 123 ? -12.394 6.601 27.188 1.00 73.00 123 ASN A CA 1
ATOM 1015 C C . ASN A 1 123 ? -11.673 7.239 25.990 1.00 73.00 123 ASN A C 1
ATOM 1017 O O . ASN A 1 123 ? -12.221 8.159 25.386 1.00 73.00 123 ASN A O 1
ATOM 1021 N N . GLU A 1 124 ? -10.484 6.768 25.609 1.00 73.25 124 GLU A N 1
ATOM 1022 C CA . GLU A 1 124 ? -9.782 7.289 24.424 1.00 73.25 124 GLU A CA 1
ATOM 1023 C C . G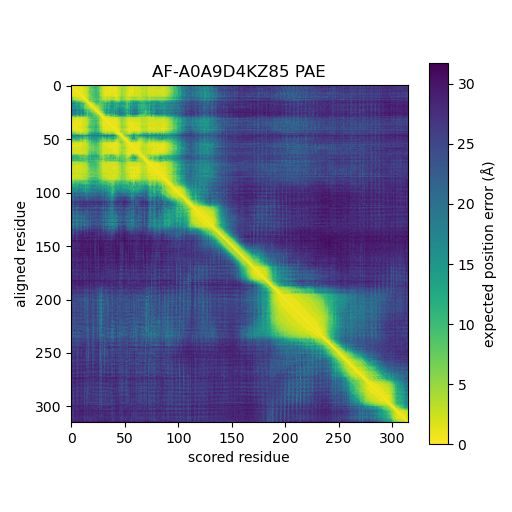LU A 1 124 ? -10.510 6.950 23.113 1.00 73.25 124 GLU A C 1
ATOM 1025 O O . GLU A 1 124 ? -10.642 7.811 22.238 1.00 73.25 124 GLU A O 1
ATOM 1030 N N . PHE A 1 125 ? -11.097 5.755 22.997 1.00 64.31 125 PHE A N 1
ATOM 1031 C CA . PHE A 1 125 ? -11.921 5.396 21.837 1.00 64.31 125 PHE A CA 1
ATOM 1032 C C . PHE A 1 125 ? -13.181 6.255 21.719 1.00 64.31 125 PHE A C 1
ATOM 1034 O O . PHE A 1 125 ? -13.493 6.744 20.631 1.00 64.31 125 PHE A O 1
ATOM 1041 N N . SER A 1 126 ? -13.865 6.504 22.837 1.00 71.06 126 SER A N 1
ATOM 1042 C CA . SER A 1 126 ? -15.050 7.370 22.86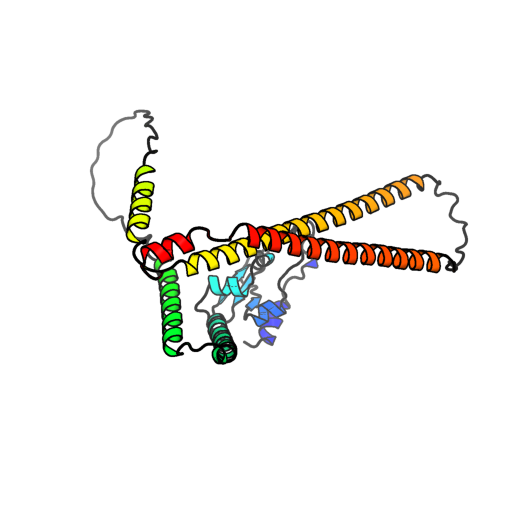3 1.00 71.06 126 SER A CA 1
ATOM 1043 C C . SER A 1 126 ? -14.722 8.797 22.406 1.00 71.06 126 SER A C 1
ATOM 1045 O O . SER A 1 126 ? -15.491 9.398 21.653 1.00 71.06 126 SER A O 1
ATOM 1047 N N . LYS A 1 127 ? -13.543 9.319 22.775 1.00 72.88 127 LYS A N 1
ATOM 1048 C CA . LYS A 1 127 ? -13.068 10.637 22.322 1.00 72.88 127 LYS A CA 1
ATOM 1049 C C . LYS A 1 127 ? -12.780 10.675 20.822 1.00 72.88 127 LYS A C 1
ATOM 1051 O O . LYS A 1 127 ? -13.156 11.641 20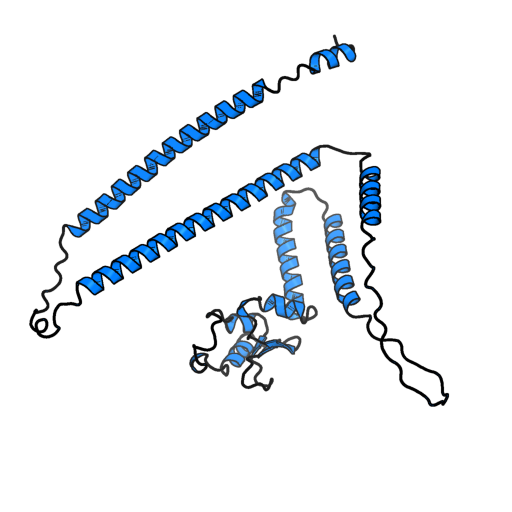.161 1.00 72.88 127 LYS A O 1
ATOM 1056 N N . LEU A 1 128 ? -12.133 9.646 20.269 1.00 63.88 128 LEU A N 1
ATOM 1057 C CA . LEU A 1 128 ? -11.842 9.579 18.831 1.00 63.88 128 LEU A CA 1
ATOM 1058 C C . LEU A 1 128 ? -13.124 9.493 17.994 1.00 63.88 128 LEU A C 1
ATOM 1060 O O . LEU A 1 128 ? -13.234 10.177 16.976 1.00 63.88 128 LEU A O 1
ATOM 1064 N N . TYR A 1 129 ? -14.109 8.719 18.456 1.00 62.03 129 TYR A N 1
ATOM 1065 C CA . TYR A 1 129 ? -15.401 8.579 17.785 1.00 62.03 129 TYR A CA 1
ATOM 1066 C C . TYR A 1 129 ? -16.201 9.892 17.793 1.00 62.03 129 TYR A C 1
ATOM 1068 O O . TYR A 1 129 ? -16.717 10.321 16.762 1.00 62.03 129 TYR A O 1
ATOM 1076 N N . GLN A 1 130 ? -16.242 10.589 18.934 1.00 67.25 130 GLN A N 1
ATOM 1077 C CA . GLN A 1 130 ? -16.876 11.908 19.034 1.00 67.25 130 GLN A CA 1
ATOM 1078 C C . GLN A 1 130 ? -16.165 12.956 18.170 1.00 67.25 130 GLN A C 1
ATOM 1080 O O . GLN A 1 130 ? -16.820 13.756 17.506 1.00 67.25 130 GLN A O 1
ATOM 1085 N N . LYS A 1 131 ? -14.828 12.933 18.118 1.00 69.88 131 LYS A N 1
ATOM 1086 C CA . LYS A 1 131 ? -14.048 13.870 17.299 1.00 69.88 131 LYS A CA 1
ATOM 1087 C C . LYS A 1 131 ? -14.286 13.681 15.797 1.00 69.88 131 LYS A C 1
ATOM 1089 O O . LYS A 1 131 ? -14.336 14.672 15.077 1.00 69.88 131 LYS A O 1
ATOM 1094 N N . ALA A 1 132 ? -14.455 12.441 15.335 1.00 59.78 132 ALA A N 1
ATOM 1095 C CA . ALA A 1 132 ? -14.743 12.142 13.931 1.00 59.78 132 ALA A CA 1
ATOM 1096 C C . ALA A 1 132 ? -16.161 12.572 13.516 1.00 59.78 132 ALA A C 1
ATOM 1098 O O . ALA A 1 132 ? -16.342 13.136 12.440 1.00 59.78 132 ALA A O 1
ATOM 1099 N N . ASN A 1 133 ? -17.155 12.376 14.387 1.00 59.09 133 ASN A N 1
ATOM 1100 C CA . ASN A 1 133 ? -18.549 12.708 14.075 1.00 59.09 133 ASN A CA 1
ATOM 1101 C C . ASN A 1 133 ? -18.864 14.205 14.230 1.00 59.09 133 ASN A C 1
ATOM 1103 O O . ASN A 1 133 ? -19.697 14.739 13.501 1.00 59.09 133 ASN A O 1
ATOM 1107 N N . ASN A 1 134 ? -18.160 14.913 15.117 1.00 59.66 134 ASN A N 1
ATOM 1108 C CA . ASN A 1 134 ? -18.367 16.349 15.327 1.00 59.66 134 ASN A CA 1
ATOM 1109 C C . ASN A 1 134 ? -17.733 17.233 14.233 1.00 59.66 134 ASN A C 1
ATOM 1111 O O . ASN A 1 134 ? -17.956 18.439 14.235 1.00 59.66 134 ASN A O 1
ATOM 1115 N N . GLY A 1 135 ? -16.966 16.657 13.298 1.00 46.53 135 GLY A N 1
ATOM 1116 C CA . GLY A 1 135 ? -16.393 17.375 12.153 1.00 46.53 135 GLY A CA 1
ATOM 1117 C C . GLY A 1 135 ? -17.302 17.467 10.920 1.00 46.53 135 GLY A C 1
ATOM 1118 O O . GLY A 1 135 ? -16.940 18.153 9.972 1.00 46.53 135 GLY A O 1
ATOM 1119 N N . ILE A 1 136 ? -18.456 16.784 10.912 1.00 45.91 136 ILE A N 1
ATOM 1120 C CA . ILE A 1 136 ? -19.328 16.664 9.723 1.00 45.91 136 ILE A CA 1
ATOM 1121 C C . ILE A 1 136 ? -20.634 17.469 9.866 1.00 45.91 136 ILE A C 1
ATOM 1123 O O . ILE A 1 136 ? -21.289 17.773 8.875 1.00 45.91 136 ILE A O 1
ATOM 1127 N N . ALA A 1 137 ? -21.003 17.900 11.074 1.00 49.16 137 ALA A N 1
ATOM 1128 C CA . ALA A 1 137 ? -22.230 18.658 11.308 1.00 49.16 137 ALA A CA 1
ATOM 1129 C C . ALA A 1 137 ? -21.923 20.119 11.666 1.00 49.16 137 ALA A C 1
ATOM 1131 O O . ALA A 1 137 ? -21.777 20.425 12.849 1.00 49.16 137 ALA A O 1
ATOM 1132 N N . LYS A 1 138 ? -21.820 20.997 10.652 1.00 47.41 138 LYS A N 1
ATOM 1133 C CA . LYS A 1 138 ? -22.244 22.421 10.670 1.00 47.41 138 LYS A CA 1
ATOM 1134 C C . LYS A 1 138 ? -21.773 23.168 9.412 1.00 47.41 138 LYS A C 1
ATOM 1136 O O . LYS A 1 138 ? -20.821 23.934 9.463 1.00 47.41 138 LYS A O 1
ATOM 1141 N N . THR A 1 139 ? -22.512 23.015 8.319 1.00 45.31 139 THR A N 1
ATOM 1142 C CA . THR A 1 139 ? -22.629 24.043 7.266 1.00 45.31 139 THR A CA 1
ATOM 1143 C C . THR A 1 139 ? -23.948 23.850 6.528 1.00 45.31 139 THR A C 1
ATOM 1145 O O . THR A 1 139 ? -23.970 23.642 5.330 1.00 45.31 139 THR A O 1
ATOM 1148 N N . GLU A 1 140 ? -25.071 23.884 7.243 1.00 45.41 140 GLU A N 1
ATOM 1149 C CA . GLU A 1 140 ? -26.387 23.999 6.606 1.00 45.41 140 GLU A CA 1
ATOM 1150 C C . GLU A 1 140 ? -27.407 24.495 7.635 1.00 45.41 140 GLU A C 1
ATOM 1152 O O . GLU A 1 140 ? -27.947 23.714 8.408 1.00 45.41 140 GLU A O 1
ATOM 1157 N N . SER A 1 141 ? -27.603 25.817 7.694 1.00 41.84 141 SER A N 1
ATOM 1158 C CA . SER A 1 141 ? -28.904 26.464 7.939 1.00 41.84 141 SER A CA 1
ATOM 1159 C C . SER A 1 141 ? -28.714 27.965 8.177 1.00 41.84 141 SER A C 1
ATOM 1161 O O . SER A 1 141 ? -28.316 28.378 9.264 1.00 41.84 141 SER A O 1
ATOM 1163 N N . ASN A 1 142 ? -29.015 28.785 7.173 1.00 38.06 142 ASN A N 1
ATOM 1164 C CA . ASN A 1 142 ? -29.885 29.954 7.338 1.00 38.06 142 ASN A CA 1
ATOM 1165 C C . ASN A 1 142 ? -29.985 30.699 6.013 1.00 38.06 142 ASN A C 1
ATOM 1167 O O . ASN A 1 142 ? -29.073 31.425 5.641 1.00 38.06 142 ASN A O 1
ATOM 1171 N N . ASN A 1 143 ? -31.109 30.526 5.322 1.00 36.88 143 ASN A N 1
ATOM 1172 C CA . ASN A 1 143 ? -31.728 31.611 4.572 1.00 36.88 143 ASN A CA 1
ATOM 1173 C C . ASN A 1 143 ? -33.182 31.252 4.271 1.00 36.88 143 ASN A C 1
ATOM 1175 O O . ASN A 1 143 ? -33.497 30.574 3.295 1.00 36.88 143 ASN A O 1
ATOM 1179 N N . GLN A 1 144 ? -34.079 31.745 5.124 1.00 41.12 144 GLN A N 1
ATOM 1180 C CA . GLN A 1 144 ? -35.475 31.925 4.764 1.00 41.12 144 GLN A CA 1
ATOM 1181 C C . GLN A 1 144 ? -36.008 33.247 5.346 1.00 41.12 144 GLN A C 1
ATOM 1183 O O . GLN A 1 144 ? -36.267 33.351 6.540 1.00 41.12 144 GLN A O 1
ATOM 1188 N N . ARG A 1 145 ? -36.292 34.176 4.417 1.00 35.97 145 ARG A N 1
ATOM 1189 C CA . ARG A 1 145 ? -37.558 34.931 4.267 1.00 35.97 145 ARG A CA 1
ATOM 1190 C C . ARG A 1 145 ? -37.601 36.431 4.631 1.00 35.97 145 ARG A C 1
ATOM 1192 O O . ARG A 1 145 ? -37.091 36.860 5.655 1.00 35.97 145 ARG A O 1
ATOM 1199 N N . CYS A 1 146 ? -38.400 37.131 3.804 1.00 32.59 146 CYS A N 1
ATOM 1200 C CA . CYS A 1 146 ? -38.896 38.525 3.836 1.00 32.59 146 CYS A CA 1
ATOM 1201 C C . CYS A 1 146 ? -37.909 39.599 3.327 1.00 32.59 146 CYS A C 1
ATOM 1203 O O . CYS A 1 146 ? -36.735 39.540 3.637 1.00 32.59 146 CYS A O 1
ATOM 1205 N N . SER A 1 147 ? -38.274 40.623 2.541 1.00 33.69 147 SER A N 1
ATOM 1206 C CA . SER A 1 147 ? -39.566 41.186 2.117 1.00 33.69 147 SER A CA 1
ATOM 1207 C C . SER A 1 147 ? -39.356 42.097 0.887 1.00 33.69 147 SER A C 1
ATOM 1209 O O . SER A 1 147 ? -38.294 42.682 0.711 1.00 33.69 147 SER A O 1
ATOM 1211 N N . THR A 1 148 ? -40.404 42.263 0.081 1.00 43.41 148 THR A N 1
ATOM 1212 C CA . THR A 1 148 ? -40.588 43.263 -0.987 1.00 43.41 148 THR A CA 1
ATOM 1213 C C . THR A 1 148 ? -40.351 44.715 -0.542 1.00 43.41 148 THR A C 1
ATOM 1215 O O . THR A 1 148 ? -40.896 45.105 0.495 1.00 43.41 148 THR A O 1
ATOM 1218 N N . LYS A 1 149 ? -39.672 45.523 -1.377 1.00 37.69 149 LYS A N 1
ATOM 1219 C CA . LYS A 1 149 ? -40.029 46.912 -1.758 1.00 37.69 149 LYS A CA 1
ATOM 1220 C C . LYS A 1 149 ? -39.095 47.448 -2.859 1.00 37.69 149 LYS A C 1
ATOM 1222 O O . LYS A 1 149 ? -37.887 47.273 -2.804 1.00 37.69 149 LYS A O 1
ATOM 1227 N N . SER A 1 150 ? -39.717 48.084 -3.845 1.00 50.53 150 SER A N 1
ATOM 1228 C CA . SER A 1 150 ? -39.164 48.922 -4.916 1.00 50.53 150 SER A CA 1
ATOM 1229 C C . SER A 1 150 ? -38.415 50.155 -4.399 1.00 50.53 150 SER A C 1
ATOM 1231 O O . SER A 1 150 ? -38.837 50.691 -3.376 1.00 50.53 150 SER A O 1
ATOM 1233 N N . VAL A 1 151 ? -37.422 50.645 -5.157 1.00 39.16 151 VAL A N 1
ATOM 1234 C CA . VAL A 1 151 ? -37.184 52.057 -5.560 1.00 39.16 151 VAL A CA 1
ATOM 1235 C C . VAL A 1 151 ? -35.831 52.147 -6.292 1.00 39.16 151 VAL A C 1
ATOM 1237 O O . VAL A 1 151 ? -34.866 51.494 -5.905 1.00 39.16 151 VAL A O 1
ATOM 1240 N N . ASP A 1 152 ? -35.823 52.920 -7.381 1.00 44.44 152 ASP A N 1
ATOM 1241 C CA . ASP A 1 152 ? -34.690 53.259 -8.246 1.00 44.44 152 ASP A CA 1
ATOM 1242 C C . ASP A 1 152 ? -33.566 54.054 -7.542 1.00 44.44 152 ASP A C 1
ATOM 1244 O O . ASP A 1 152 ? -33.744 54.548 -6.432 1.00 44.44 152 ASP A O 1
ATOM 1248 N N . ILE A 1 153 ? -32.487 54.292 -8.310 1.00 39.06 153 ILE A N 1
ATOM 1249 C CA . ILE A 1 153 ? -31.602 55.479 -8.307 1.00 39.06 153 ILE A CA 1
ATOM 1250 C C . ILE A 1 153 ? -30.169 55.315 -7.737 1.00 39.06 153 ILE A C 1
ATOM 1252 O O . ILE A 1 153 ? -29.932 55.192 -6.544 1.00 39.06 153 ILE A O 1
ATOM 1256 N N . LEU A 1 154 ? -29.240 55.496 -8.691 1.00 38.69 154 LEU A N 1
ATOM 1257 C CA . LEU A 1 154 ? -27.914 56.136 -8.671 1.00 38.69 154 LEU A CA 1
ATOM 1258 C C 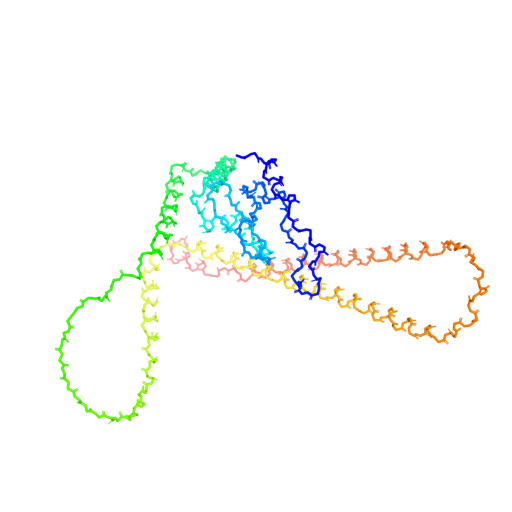. LEU A 1 154 ? -26.649 55.440 -8.130 1.00 38.69 154 LEU A C 1
ATOM 1260 O O . LEU A 1 154 ? -26.534 54.962 -7.011 1.00 38.69 154 LEU A O 1
ATOM 1264 N N . GLN A 1 155 ? -25.654 55.540 -9.017 1.00 50.03 155 GLN A N 1
ATOM 1265 C CA . GLN A 1 155 ? -24.208 55.441 -8.857 1.00 50.03 155 GLN A CA 1
ATOM 1266 C C . GLN A 1 155 ? -23.656 56.297 -7.703 1.00 50.03 155 GLN A C 1
ATOM 1268 O O . GLN A 1 155 ? -24.095 57.430 -7.553 1.00 50.03 155 GLN A O 1
ATOM 1273 N N . THR A 1 156 ? -22.600 55.802 -7.042 1.00 39.03 156 THR A N 1
ATOM 1274 C CA . THR A 1 156 ? -21.356 56.500 -6.606 1.00 39.03 156 THR A CA 1
ATOM 1275 C C . THR A 1 156 ? -20.435 55.436 -5.981 1.00 39.03 156 THR A C 1
ATOM 1277 O O . THR A 1 156 ? -20.896 54.661 -5.155 1.00 39.03 156 THR A O 1
ATOM 1280 N N . LYS A 1 157 ? -19.264 55.152 -6.569 1.00 41.91 157 LYS A N 1
ATOM 1281 C CA . LYS A 1 157 ? -17.917 55.640 -6.195 1.00 41.91 157 LYS A CA 1
ATOM 1282 C C . LYS A 1 157 ? -17.432 55.250 -4.790 1.00 41.91 157 LYS A C 1
ATOM 1284 O O . LYS A 1 157 ? -18.066 55.600 -3.807 1.00 41.91 157 LYS A O 1
ATOM 1289 N N . ASP A 1 158 ? -16.282 54.570 -4.808 1.00 46.44 158 ASP A N 1
ATOM 1290 C CA . ASP A 1 158 ? -15.124 54.624 -3.907 1.00 46.44 158 ASP A CA 1
ATOM 1291 C C . ASP A 1 158 ? -15.371 54.911 -2.425 1.00 46.44 158 ASP A C 1
ATOM 1293 O O . ASP A 1 158 ? -15.792 56.003 -2.067 1.00 46.44 158 ASP A O 1
ATOM 1297 N N . ASN A 1 159 ? -14.955 53.975 -1.564 1.00 46.00 159 ASN A N 1
ATOM 1298 C CA . ASN A 1 159 ? -14.285 54.324 -0.313 1.00 46.00 159 ASN A CA 1
ATOM 1299 C C . ASN A 1 159 ? -13.377 53.181 0.156 1.00 46.00 159 ASN A C 1
ATOM 1301 O O . ASN A 1 159 ? -13.821 52.072 0.451 1.00 46.00 159 ASN A O 1
ATOM 1305 N N . GLN A 1 160 ? -12.088 53.511 0.187 1.00 52.12 160 GLN A N 1
ATOM 1306 C CA . GLN A 1 160 ? -11.051 52.882 0.993 1.00 52.12 160 GLN A CA 1
ATOM 1307 C C . GLN A 1 160 ? -11.470 52.951 2.467 1.00 52.12 160 GLN A C 1
ATOM 1309 O O . GLN A 1 160 ? -11.952 53.994 2.895 1.00 52.12 160 GLN A O 1
ATOM 1314 N N . ASN A 1 161 ? -11.287 51.868 3.218 1.00 45.38 161 ASN A N 1
ATOM 1315 C CA . ASN A 1 161 ? -11.280 51.884 4.680 1.00 45.38 161 ASN A CA 1
ATOM 1316 C C . ASN A 1 161 ? -10.326 50.784 5.158 1.00 45.38 161 ASN A C 1
ATOM 1318 O O . ASN A 1 161 ? -10.681 49.609 5.171 1.00 45.38 161 ASN A O 1
ATOM 1322 N N . ASP A 1 162 ? -9.097 51.216 5.426 1.00 45.66 162 ASP A N 1
ATOM 1323 C CA . ASP A 1 162 ? -8.317 50.971 6.640 1.00 45.66 162 ASP A CA 1
ATOM 1324 C C . ASP A 1 162 ? -8.419 49.585 7.298 1.00 45.66 162 ASP A C 1
ATOM 1326 O O . ASP A 1 162 ? -9.292 49.295 8.118 1.00 45.66 162 ASP A O 1
ATOM 1330 N N . ASP A 1 163 ? -7.412 48.770 6.988 1.00 48.44 163 ASP A N 1
ATOM 1331 C CA . ASP A 1 163 ? -7.019 47.581 7.734 1.00 48.44 163 ASP A CA 1
ATOM 1332 C C . ASP A 1 163 ? -6.304 48.004 9.034 1.00 48.44 163 ASP A C 1
ATOM 1334 O O . ASP A 1 163 ? -5.079 48.108 9.087 1.00 48.44 163 ASP A O 1
ATOM 1338 N N . GLU A 1 164 ? -7.063 48.260 10.101 1.00 56.62 164 GLU A N 1
ATOM 1339 C CA . GLU A 1 164 ? -6.528 48.440 11.458 1.00 56.62 164 GLU A CA 1
ATOM 1340 C C . GLU A 1 164 ? -6.994 47.278 12.349 1.00 56.62 164 GLU A C 1
ATOM 1342 O O . GLU A 1 164 ? -8.032 47.341 13.005 1.00 56.62 164 GLU A O 1
ATOM 1347 N N . TYR A 1 165 ? -6.243 46.172 12.343 1.00 49.41 165 TYR A N 1
ATOM 1348 C CA . TYR A 1 165 ? -6.452 45.046 13.263 1.00 49.41 165 TYR A CA 1
ATOM 1349 C C . TYR A 1 165 ? -5.119 44.411 13.678 1.00 49.41 165 TYR A C 1
ATOM 1351 O O . TYR A 1 165 ? -4.809 43.285 13.312 1.00 49.41 165 TYR A O 1
ATOM 1359 N N . ASP A 1 166 ? -4.350 45.126 14.499 1.00 52.25 166 ASP A N 1
ATOM 1360 C CA . ASP A 1 166 ? -3.201 44.581 15.231 1.00 52.25 166 ASP A CA 1
ATOM 1361 C C . ASP A 1 166 ? -3.234 45.081 16.683 1.00 52.25 166 ASP A C 1
ATOM 1363 O O . ASP A 1 166 ? -2.533 46.027 17.034 1.00 52.25 166 ASP A O 1
ATOM 1367 N N . ASN A 1 167 ? -4.063 44.475 17.552 1.00 56.44 167 ASN A N 1
ATOM 1368 C CA . ASN A 1 167 ? -3.839 44.585 19.004 1.00 56.44 167 ASN A CA 1
ATOM 1369 C C . ASN A 1 167 ? -4.568 43.538 19.877 1.00 56.44 167 ASN A C 1
ATOM 1371 O O . ASN A 1 167 ? -5.387 43.870 20.731 1.00 56.44 167 ASN A O 1
ATOM 1375 N N . TYR A 1 168 ? -4.253 42.251 19.699 1.00 54.50 168 TYR A N 1
ATOM 1376 C CA . TYR A 1 168 ? -4.671 41.185 20.633 1.00 54.50 168 TYR A CA 1
ATOM 1377 C C . TYR A 1 168 ? -3.492 40.406 21.249 1.00 54.50 168 TYR A C 1
ATOM 1379 O O . TYR A 1 168 ? -3.680 39.295 21.734 1.00 54.50 168 TYR A O 1
ATOM 1387 N N . SER A 1 169 ? -2.281 40.979 21.285 1.00 57.81 169 SER A N 1
ATOM 1388 C CA . SER A 1 169 ? -1.117 40.306 21.893 1.00 57.81 169 SER A CA 1
ATOM 1389 C C . SER A 1 169 ? -1.110 40.358 23.430 1.00 57.81 169 SER A C 1
ATOM 1391 O O . SER A 1 169 ? -0.591 39.446 24.065 1.00 57.81 169 SER A O 1
ATOM 1393 N N . ASP A 1 170 ? -1.730 41.366 24.052 1.00 61.12 170 ASP A N 1
ATOM 1394 C CA . ASP A 1 170 ? -1.645 41.560 25.512 1.00 61.12 170 ASP A CA 1
ATOM 1395 C C . ASP A 1 170 ? -2.550 40.620 26.329 1.00 61.12 170 ASP A C 1
ATOM 1397 O O . ASP A 1 170 ? -2.341 40.425 27.531 1.00 61.12 170 ASP A O 1
ATOM 1401 N N . PHE A 1 171 ? -3.565 40.011 25.708 1.00 61.53 171 PHE A N 1
ATOM 1402 C CA . PHE A 1 171 ? -4.490 39.135 26.434 1.00 61.53 171 PHE A CA 1
ATOM 1403 C C . PHE A 1 171 ? -3.924 37.720 26.632 1.00 61.53 171 PHE A C 1
ATOM 1405 O O . PHE A 1 171 ? -4.168 37.099 27.672 1.00 61.53 171 PHE A O 1
ATOM 1412 N N . ASP A 1 172 ? -3.122 37.238 25.680 1.00 62.66 172 ASP A N 1
ATOM 1413 C CA . ASP A 1 172 ? -2.468 35.930 25.772 1.00 62.66 172 ASP A CA 1
ATOM 1414 C C . ASP A 1 172 ? -1.355 35.931 26.827 1.00 62.66 172 ASP A C 1
ATOM 1416 O O . ASP A 1 172 ? -1.261 34.991 27.621 1.00 62.66 172 ASP A O 1
ATOM 1420 N N . ASP A 1 173 ? -0.592 37.017 26.959 1.00 67.75 173 ASP A N 1
ATOM 1421 C CA . ASP A 1 173 ? 0.444 37.124 27.993 1.00 67.75 173 ASP A CA 1
ATOM 1422 C C . ASP A 1 173 ? -0.153 37.164 29.411 1.00 67.75 173 ASP A C 1
ATOM 1424 O O . ASP A 1 173 ? 0.362 36.528 30.343 1.00 67.75 173 ASP A O 1
ATOM 1428 N N . LEU A 1 174 ? -1.311 37.816 29.583 1.00 70.44 174 LEU A N 1
ATOM 1429 C CA . LEU A 1 174 ? -2.016 37.859 30.867 1.00 70.44 174 LEU A CA 1
ATOM 1430 C C . LEU A 1 174 ? -2.619 36.494 31.247 1.00 70.44 174 LEU A C 1
ATOM 1432 O O . LEU A 1 174 ? -2.624 36.112 32.426 1.00 70.44 174 LEU A O 1
ATOM 1436 N N . LEU A 1 175 ? -3.116 35.742 30.259 1.00 70.50 175 LEU A N 1
ATOM 1437 C CA . LEU A 1 175 ? -3.659 34.399 30.462 1.00 70.50 175 LEU A CA 1
ATOM 1438 C C . LEU A 1 175 ? -2.540 33.405 30.808 1.00 70.50 175 LEU A C 1
ATOM 1440 O O . LEU A 1 175 ? -2.687 32.608 31.742 1.00 70.50 175 LEU A O 1
ATOM 1444 N N . THR A 1 176 ? -1.392 33.521 30.139 1.00 68.94 176 THR A N 1
ATOM 1445 C CA . THR A 1 176 ? -0.211 32.680 30.382 1.00 68.94 176 THR A CA 1
ATOM 1446 C C . THR A 1 176 ? 0.353 32.912 31.790 1.00 68.94 176 THR A C 1
ATOM 1448 O O . THR A 1 176 ? 0.571 31.957 32.543 1.00 68.94 176 THR A O 1
ATOM 1451 N N . ALA A 1 177 ? 0.448 34.172 32.230 1.00 70.94 177 ALA A N 1
ATOM 1452 C CA . ALA A 1 177 ? 0.919 34.521 33.575 1.00 70.94 177 ALA A CA 1
ATOM 1453 C C . ALA A 1 177 ? -0.016 34.039 34.708 1.00 70.94 177 ALA A C 1
ATOM 1455 O O . ALA A 1 177 ? 0.430 33.747 35.827 1.00 70.94 177 ALA A O 1
ATOM 1456 N N . LYS A 1 178 ? -1.327 33.936 34.448 1.00 69.00 178 LYS A N 1
ATOM 1457 C CA . LYS A 1 178 ? -2.317 33.475 35.440 1.00 69.00 178 LYS A CA 1
ATOM 1458 C C . LYS A 1 178 ? -2.331 31.947 35.586 1.00 69.00 178 LYS A C 1
ATOM 1460 O O . LYS A 1 178 ? -2.555 31.439 36.691 1.00 69.00 178 LYS A O 1
ATOM 1465 N N . ILE A 1 179 ? -2.029 31.224 34.506 1.00 64.50 179 ILE A N 1
ATOM 1466 C CA . ILE A 1 179 ? -1.854 29.763 34.518 1.00 64.50 179 ILE A CA 1
ATOM 1467 C C . ILE A 1 179 ? -0.575 29.384 35.285 1.00 64.50 179 ILE A C 1
ATOM 1469 O O . ILE A 1 179 ? -0.606 28.478 36.120 1.00 64.50 179 ILE A O 1
ATOM 1473 N N . GLU A 1 180 ? 0.526 30.122 35.112 1.00 58.09 180 GLU A N 1
ATOM 1474 C CA . GLU A 1 180 ? 1.770 29.847 35.850 1.00 58.09 180 GLU A CA 1
ATOM 1475 C C . GLU A 1 180 ? 1.649 30.095 37.365 1.00 58.09 180 GLU A C 1
ATOM 1477 O O . GLU A 1 180 ? 2.195 29.333 38.171 1.00 58.09 180 GLU A O 1
ATOM 1482 N N . LYS A 1 181 ? 0.875 31.104 37.788 1.00 63.44 181 LYS A N 1
ATOM 1483 C CA . LYS A 1 181 ? 0.682 31.416 39.218 1.00 63.44 181 LYS A CA 1
ATOM 1484 C C . LYS A 1 181 ? -0.204 30.423 39.972 1.00 63.44 181 LYS A C 1
ATOM 1486 O O . LYS A 1 181 ? -0.076 30.318 41.190 1.00 63.44 181 LYS A O 1
ATOM 1491 N N . THR A 1 182 ? -1.083 29.688 39.291 1.00 53.38 182 THR A N 1
ATOM 1492 C CA . THR A 1 182 ? -2.016 28.750 39.949 1.00 53.38 182 THR A CA 1
ATOM 1493 C C . THR A 1 182 ? -1.504 27.306 40.002 1.00 53.38 182 THR A C 1
ATOM 1495 O O . THR A 1 182 ? -1.956 26.539 40.849 1.00 53.38 182 THR A O 1
ATOM 1498 N N . CYS A 1 183 ? -0.492 26.949 39.201 1.00 52.81 183 CYS A N 1
ATOM 1499 C CA . CYS A 1 183 ? 0.040 25.580 39.109 1.00 52.81 183 CYS A CA 1
ATOM 1500 C C . CYS A 1 183 ? 1.286 25.275 39.969 1.00 52.81 183 CYS A C 1
ATOM 1502 O O . CYS A 1 183 ? 1.776 24.148 39.943 1.00 52.81 183 CYS A O 1
ATOM 1504 N N . THR A 1 184 ? 1.828 26.222 40.742 1.00 46.78 184 THR A N 1
ATOM 1505 C CA . THR A 1 184 ? 3.100 26.011 41.478 1.00 46.78 184 THR A CA 1
ATOM 1506 C C . THR A 1 184 ? 2.946 25.543 42.924 1.00 46.78 184 THR A C 1
ATOM 1508 O O . THR A 1 184 ? 3.943 25.247 43.589 1.00 46.78 184 THR A O 1
ATOM 1511 N N . ARG A 1 185 ? 1.721 25.396 43.437 1.00 50.19 185 ARG A N 1
ATOM 1512 C CA . ARG A 1 185 ? 1.509 24.954 44.818 1.00 50.19 185 ARG A CA 1
ATOM 1513 C C . ARG A 1 185 ? 1.222 23.450 44.864 1.00 50.19 185 ARG A C 1
ATOM 1515 O O . ARG A 1 185 ? 0.076 23.029 44.811 1.00 50.19 185 ARG A O 1
ATOM 1522 N N . THR A 1 186 ? 2.310 22.691 45.046 1.00 49.38 186 THR A N 1
ATOM 1523 C CA . THR A 1 186 ? 2.457 21.285 45.506 1.00 49.38 186 THR A CA 1
ATOM 1524 C C . THR A 1 186 ? 2.966 20.231 44.489 1.00 49.38 186 THR A C 1
ATOM 1526 O O . THR A 1 186 ? 2.262 19.832 43.572 1.00 49.38 186 THR A O 1
ATOM 1529 N N . ARG A 1 187 ? 4.168 19.685 44.805 1.00 51.41 187 ARG A N 1
ATOM 1530 C CA . ARG A 1 187 ? 4.808 18.397 44.391 1.00 51.41 187 ARG A CA 1
ATOM 1531 C C . ARG A 1 187 ? 5.633 18.344 43.070 1.00 51.41 187 ARG A C 1
ATOM 1533 O O . ARG A 1 187 ? 5.438 19.162 42.188 1.00 51.41 187 ARG A O 1
ATOM 1540 N N . PRO A 1 188 ? 6.655 17.451 42.955 1.00 54.31 188 PRO A N 1
ATOM 1541 C CA . PRO A 1 188 ? 8.037 17.696 43.391 1.00 54.31 188 PRO A CA 1
ATOM 1542 C C . PRO A 1 188 ? 9.063 17.638 42.229 1.00 54.31 188 PRO A C 1
ATOM 1544 O O . PRO A 1 188 ? 8.795 17.095 41.160 1.00 54.31 188 PRO A O 1
ATOM 1547 N N . ASN A 1 189 ? 10.287 18.116 42.485 1.00 56.16 189 ASN A N 1
ATOM 1548 C CA . ASN A 1 189 ? 11.479 18.190 41.608 1.00 56.16 189 ASN A CA 1
ATOM 1549 C C . ASN A 1 189 ? 11.869 16.937 40.773 1.00 56.16 189 ASN A C 1
ATOM 1551 O O . ASN A 1 189 ? 12.813 16.997 39.986 1.00 56.16 189 ASN A O 1
ATOM 1555 N N . SER A 1 190 ? 11.167 15.811 40.905 1.00 53.88 190 SER A N 1
ATOM 1556 C CA . SER A 1 190 ? 11.415 14.559 40.175 1.00 53.88 190 SER A CA 1
ATOM 1557 C C . SER A 1 190 ? 11.091 14.662 38.673 1.00 53.88 190 SER A C 1
ATOM 1559 O O . SER A 1 190 ? 11.893 14.250 37.833 1.00 53.88 190 SER A O 1
ATOM 1561 N N . TYR A 1 191 ? 9.977 15.311 38.308 1.00 56.59 191 TYR A N 1
ATOM 1562 C CA . TYR A 1 191 ? 9.549 15.410 36.903 1.00 56.59 191 TYR A CA 1
ATOM 1563 C C . TYR A 1 191 ? 10.488 16.268 36.039 1.00 56.59 191 TYR A C 1
ATOM 1565 O O . TYR A 1 191 ? 10.706 15.944 34.872 1.00 56.59 191 TYR A O 1
ATOM 1573 N N . LYS A 1 192 ? 11.123 17.306 36.608 1.00 64.00 192 LYS A N 1
ATOM 1574 C CA . LYS A 1 192 ? 12.097 18.149 35.884 1.00 64.00 192 LYS A CA 1
ATOM 1575 C C . LYS A 1 192 ? 13.357 17.377 35.466 1.00 64.00 192 LYS A C 1
ATOM 1577 O O . LYS A 1 192 ? 13.870 17.583 34.371 1.00 64.00 192 LYS A O 1
ATOM 1582 N N . LYS A 1 193 ? 13.839 16.438 36.290 1.00 70.44 193 LYS A N 1
ATOM 1583 C CA . LYS A 1 193 ? 15.011 15.615 35.936 1.00 70.44 193 LYS A CA 1
ATOM 1584 C C . LYS A 1 193 ? 14.693 14.609 34.825 1.00 70.44 193 LYS A C 1
ATOM 1586 O O . LYS A 1 193 ? 15.539 14.337 33.970 1.00 70.44 193 LYS A O 1
ATOM 1591 N N . GLN A 1 194 ? 13.472 14.072 34.803 1.00 68.81 194 GLN A N 1
ATOM 1592 C CA . GLN A 1 194 ? 13.049 13.127 33.768 1.00 68.81 194 GLN A CA 1
ATOM 1593 C C . GLN A 1 194 ? 12.901 13.805 32.397 1.00 68.81 194 GLN A C 1
ATOM 1595 O O . GLN A 1 194 ? 13.315 13.226 31.388 1.00 68.81 194 GLN A O 1
ATOM 1600 N N . THR A 1 195 ? 12.395 15.042 32.352 1.00 82.62 195 THR A N 1
ATOM 1601 C CA . THR A 1 195 ? 12.278 15.809 31.101 1.00 82.62 195 THR A CA 1
ATOM 1602 C C . THR A 1 195 ? 13.640 16.250 30.563 1.00 82.62 195 THR A C 1
ATOM 1604 O O . THR A 1 195 ? 13.864 16.185 29.353 1.00 82.62 195 THR A O 1
ATOM 1607 N N . GLU A 1 196 ? 14.602 16.590 31.425 1.00 89.75 196 GLU A N 1
ATOM 1608 C CA . GLU A 1 196 ? 15.950 16.954 30.976 1.00 89.75 196 GLU A CA 1
ATOM 1609 C C . GLU A 1 196 ? 16.720 15.764 30.379 1.00 89.75 196 GLU A C 1
ATOM 1611 O O . GLU A 1 196 ? 17.332 15.889 29.314 1.00 89.75 196 GLU A O 1
ATOM 1616 N N . LYS A 1 197 ? 16.622 14.573 30.987 1.00 92.19 197 LYS A N 1
ATOM 1617 C CA . LYS A 1 197 ? 17.216 13.347 30.421 1.00 92.19 197 LYS A CA 1
ATOM 1618 C C . LYS A 1 197 ? 16.631 13.020 29.042 1.00 92.19 197 LYS A C 1
ATOM 1620 O O . LYS A 1 197 ? 17.362 12.615 28.136 1.00 92.19 197 LYS A O 1
ATOM 1625 N N . GLN A 1 198 ? 15.324 13.212 28.863 1.00 91.25 198 GLN A N 1
ATOM 1626 C CA . GLN A 1 198 ? 14.673 13.028 27.564 1.00 91.25 198 GLN A CA 1
ATOM 1627 C C . GLN A 1 198 ? 15.127 14.076 26.539 1.00 91.25 198 GLN A C 1
ATOM 1629 O O . GLN A 1 198 ? 15.404 13.710 25.394 1.00 91.25 198 GLN A O 1
ATOM 1634 N N . ARG A 1 199 ? 15.285 15.341 26.949 1.00 93.62 199 ARG A N 1
ATOM 1635 C CA . ARG A 1 199 ? 15.795 16.420 26.091 1.00 93.62 199 ARG A CA 1
ATOM 1636 C C . ARG A 1 199 ? 17.223 16.139 25.613 1.00 93.62 199 ARG A C 1
ATOM 1638 O O . ARG A 1 199 ? 17.455 16.157 24.406 1.00 93.62 199 ARG A O 1
ATOM 1645 N N . LYS A 1 200 ? 18.136 15.761 26.517 1.00 96.56 200 LYS A N 1
ATOM 1646 C CA . LYS A 1 200 ? 19.522 15.382 26.167 1.00 96.56 200 LYS A CA 1
ATOM 1647 C C . LYS A 1 200 ? 19.560 14.189 25.204 1.00 96.56 200 LYS A C 1
ATOM 1649 O O . LYS A 1 200 ? 20.278 14.212 24.207 1.00 96.56 200 LYS A O 1
ATOM 1654 N N . LYS A 1 201 ? 18.715 13.173 25.423 1.00 96.94 201 LYS A N 1
ATOM 1655 C CA . LYS A 1 201 ? 18.598 12.017 24.512 1.00 96.94 201 LYS A CA 1
ATOM 1656 C C . LYS A 1 201 ? 18.064 12.407 23.126 1.00 96.94 201 LYS A C 1
ATOM 1658 O O . LYS A 1 201 ? 18.507 11.856 22.117 1.00 96.94 201 LYS A O 1
ATOM 1663 N N . ALA A 1 202 ? 17.107 13.331 23.053 1.00 93.00 202 ALA A N 1
ATOM 1664 C CA . ALA A 1 202 ? 16.586 13.838 21.783 1.00 93.00 202 ALA A CA 1
ATOM 1665 C C . ALA A 1 202 ? 17.647 14.647 21.015 1.00 93.00 202 ALA A C 1
ATOM 1667 O O . ALA A 1 202 ? 17.789 14.484 19.800 1.00 93.00 202 ALA A O 1
ATOM 1668 N N . GLU A 1 203 ? 18.433 15.455 21.722 1.00 97.25 203 GLU A N 1
ATOM 1669 C CA . GLU A 1 203 ? 19.535 16.233 21.158 1.00 97.25 203 GLU A CA 1
ATOM 1670 C C . GLU A 1 203 ? 20.666 15.341 20.630 1.00 97.25 203 GLU A C 1
ATOM 1672 O O . GLU A 1 203 ? 21.088 15.496 19.482 1.00 97.25 203 GLU A O 1
ATOM 1677 N N . GLN A 1 204 ? 21.057 14.311 21.384 1.00 97.88 204 GLN A N 1
ATOM 1678 C CA . GLN A 1 204 ? 22.029 13.311 20.933 1.00 97.88 204 GLN A CA 1
ATOM 1679 C C . GLN A 1 204 ? 21.574 12.615 19.637 1.00 97.88 204 GLN A C 1
ATOM 1681 O O . GLN A 1 204 ? 22.346 12.482 18.685 1.00 97.88 204 GLN A O 1
ATOM 1686 N N . ARG A 1 205 ? 20.289 12.238 19.541 1.00 95.88 205 ARG A N 1
ATOM 1687 C CA . ARG A 1 205 ? 19.708 11.668 18.308 1.00 95.88 205 ARG A CA 1
ATOM 1688 C C . ARG A 1 205 ? 19.743 12.656 17.140 1.00 95.88 205 ARG A C 1
ATOM 1690 O O . ARG A 1 205 ? 19.944 12.244 15.994 1.00 95.88 205 ARG A O 1
ATOM 1697 N N . ARG A 1 206 ? 19.547 13.953 17.400 1.00 96.00 206 ARG A N 1
ATOM 1698 C CA . ARG A 1 206 ? 19.635 15.008 16.379 1.00 96.00 206 ARG A CA 1
ATOM 1699 C C . ARG A 1 206 ? 21.065 15.137 15.849 1.00 96.00 206 ARG A C 1
ATOM 1701 O O . ARG A 1 206 ? 21.240 15.140 14.628 1.00 96.00 206 ARG A O 1
ATOM 1708 N N . LEU A 1 207 ? 22.063 15.162 16.732 1.00 97.75 207 LEU A N 1
ATOM 1709 C CA . LEU A 1 207 ? 23.483 15.201 16.363 1.00 97.75 207 LEU A CA 1
ATOM 1710 C C . LEU A 1 207 ? 23.897 13.954 15.570 1.00 97.75 207 LEU A C 1
ATOM 1712 O O . LEU A 1 207 ? 24.491 14.070 14.499 1.00 97.75 207 LEU A O 1
ATOM 1716 N N . GLN A 1 208 ? 23.480 12.763 16.004 1.00 97.25 208 GLN A N 1
ATOM 1717 C CA . GLN A 1 208 ? 23.773 11.513 15.296 1.00 97.25 208 GLN A CA 1
ATOM 1718 C C . GLN A 1 208 ? 23.191 11.499 13.869 1.00 97.25 208 GLN A C 1
ATOM 1720 O O . GLN A 1 208 ? 23.858 11.081 12.918 1.00 97.25 208 GLN A O 1
ATOM 1725 N N . ARG A 1 209 ? 21.971 12.026 13.679 1.00 96.31 209 ARG A N 1
ATOM 1726 C CA . ARG A 1 209 ? 21.370 12.199 12.343 1.00 96.31 209 ARG A CA 1
ATOM 1727 C C . ARG A 1 209 ? 22.160 13.184 11.479 1.00 96.31 209 ARG A C 1
ATOM 1729 O O . ARG A 1 209 ? 22.312 12.941 10.282 1.00 96.31 209 ARG A O 1
ATOM 1736 N N . GLN A 1 210 ? 22.668 14.276 12.052 1.00 97.38 210 GLN A N 1
ATOM 1737 C CA . GLN A 1 210 ? 23.502 15.236 11.319 1.00 97.38 210 GLN A CA 1
ATOM 1738 C C . GLN A 1 210 ? 24.844 14.623 10.896 1.00 97.38 210 GLN A C 1
ATOM 1740 O O . GLN A 1 210 ? 25.238 14.780 9.739 1.00 97.38 210 GLN A O 1
ATOM 1745 N N . LEU A 1 211 ? 25.502 13.867 11.779 1.00 97.12 211 LEU A N 1
ATOM 1746 C CA . LEU A 1 211 ? 26.741 13.151 11.458 1.00 97.12 211 LEU A CA 1
ATOM 1747 C C . LEU A 1 211 ? 26.523 12.101 10.364 1.00 97.12 211 LEU A C 1
ATOM 1749 O O . LEU A 1 211 ? 27.302 12.035 9.413 1.00 97.12 211 LEU A O 1
ATOM 1753 N N . SER A 1 212 ? 25.425 11.342 10.430 1.00 94.69 212 SER A N 1
ATOM 1754 C CA . SER A 1 212 ? 25.054 10.388 9.377 1.00 94.69 212 SER A CA 1
ATOM 1755 C C . SER A 1 212 ? 24.866 11.079 8.017 1.00 94.69 212 SER A C 1
ATOM 1757 O O . SER A 1 212 ? 25.451 10.647 7.021 1.00 94.69 212 SER A O 1
ATOM 1759 N N . LYS A 1 213 ? 24.160 12.221 7.982 1.00 96.00 213 LYS A N 1
ATOM 1760 C CA . LYS A 1 213 ? 24.007 13.046 6.768 1.00 96.00 213 LYS A CA 1
ATOM 1761 C C . LYS A 1 213 ? 25.340 13.590 6.240 1.00 96.00 213 LYS A C 1
ATOM 1763 O O . LYS A 1 213 ? 25.527 13.667 5.029 1.00 96.00 213 LYS A O 1
ATOM 1768 N N . ARG A 1 214 ? 26.279 13.975 7.113 1.00 96.94 214 ARG A N 1
ATOM 1769 C CA . ARG A 1 214 ? 27.629 14.394 6.690 1.00 96.94 214 ARG A CA 1
ATOM 1770 C C . ARG A 1 214 ? 28.408 13.223 6.081 1.00 96.94 214 ARG A C 1
ATOM 1772 O O . ARG A 1 214 ? 28.976 13.373 5.004 1.00 96.94 214 ARG A O 1
ATOM 1779 N N . ARG A 1 215 ? 28.361 12.038 6.701 1.00 95.06 215 ARG A N 1
ATOM 1780 C CA . ARG A 1 215 ? 29.023 10.821 6.192 1.00 95.06 215 ARG A CA 1
ATOM 1781 C C . ARG A 1 215 ? 28.491 10.383 4.825 1.00 95.06 215 ARG A C 1
ATOM 1783 O O . ARG A 1 215 ? 29.268 9.915 3.996 1.00 95.06 215 ARG A O 1
ATOM 1790 N N . THR A 1 216 ? 27.188 10.505 4.569 1.00 93.81 216 THR A N 1
ATOM 1791 C CA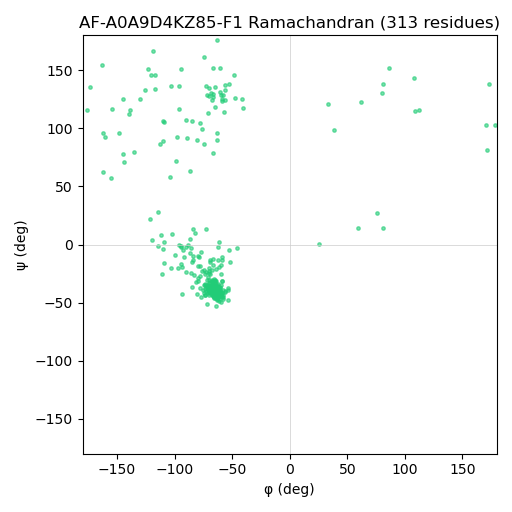 . THR A 1 216 ? 26.622 10.188 3.245 1.00 93.81 216 THR A CA 1
ATOM 1792 C C . THR A 1 216 ? 27.016 11.218 2.190 1.00 93.81 216 THR A C 1
ATOM 1794 O O . THR A 1 216 ? 27.393 10.820 1.091 1.00 93.81 216 THR A O 1
ATOM 1797 N N . LYS A 1 217 ? 27.035 12.517 2.527 1.00 96.56 217 LYS A N 1
ATOM 1798 C CA . LYS A 1 217 ? 27.547 13.566 1.625 1.00 96.56 217 LYS A CA 1
ATOM 1799 C C . LYS A 1 217 ? 29.001 13.319 1.216 1.00 96.56 217 LYS A C 1
ATOM 1801 O O . LYS A 1 217 ? 29.299 13.377 0.030 1.00 96.56 217 LYS A O 1
ATOM 1806 N N . ILE A 1 218 ? 29.874 12.972 2.166 1.00 97.25 218 ILE A N 1
ATOM 1807 C CA . ILE A 1 218 ? 31.286 12.657 1.882 1.00 97.25 218 ILE A CA 1
ATOM 1808 C C . ILE A 1 218 ? 31.403 11.433 0.961 1.00 97.25 218 ILE A C 1
ATOM 1810 O O . ILE A 1 218 ? 32.146 11.469 -0.016 1.00 97.25 218 ILE A O 1
ATOM 1814 N N . ARG A 1 219 ? 30.642 10.360 1.223 1.00 95.56 219 ARG A N 1
ATOM 1815 C CA . ARG A 1 219 ? 30.633 9.167 0.355 1.00 95.56 219 ARG A CA 1
ATOM 1816 C C . ARG A 1 219 ? 30.172 9.481 -1.069 1.00 95.56 219 ARG A C 1
ATOM 1818 O O . ARG A 1 219 ? 30.781 8.992 -2.016 1.00 95.56 219 ARG A O 1
ATOM 1825 N N . ASN A 1 220 ? 29.138 10.303 -1.222 1.00 95.31 220 ASN A N 1
ATOM 1826 C CA . ASN A 1 220 ? 28.651 10.711 -2.540 1.00 95.31 220 ASN A CA 1
ATOM 1827 C C . ASN A 1 220 ? 29.660 11.614 -3.262 1.00 95.31 220 ASN A C 1
ATOM 1829 O O . ASN A 1 220 ? 29.907 11.404 -4.442 1.00 95.31 220 ASN A O 1
ATOM 1833 N N . ALA A 1 221 ? 30.309 12.545 -2.556 1.00 95.25 221 ALA A N 1
ATOM 1834 C CA . ALA A 1 221 ? 31.364 13.379 -3.132 1.00 95.25 221 ALA A CA 1
ATOM 1835 C C . ALA A 1 221 ? 32.543 12.537 -3.655 1.00 95.25 221 ALA A C 1
ATOM 1837 O O . ALA A 1 221 ? 32.985 12.748 -4.780 1.00 95.25 221 ALA A O 1
ATOM 1838 N N . LYS A 1 222 ? 32.986 11.521 -2.896 1.00 96.12 222 LYS A N 1
ATOM 1839 C CA . LYS A 1 222 ? 34.030 10.582 -3.348 1.00 96.12 222 LYS A CA 1
ATOM 1840 C C . LYS A 1 222 ? 33.609 9.777 -4.584 1.00 96.12 222 LYS A C 1
ATOM 1842 O O . LYS A 1 222 ? 34.420 9.566 -5.479 1.00 96.12 222 LYS A O 1
ATOM 1847 N N . ARG A 1 223 ? 32.346 9.334 -4.656 1.00 95.19 223 ARG A N 1
ATOM 1848 C CA . ARG A 1 223 ? 31.817 8.646 -5.849 1.00 95.19 223 ARG A CA 1
ATOM 1849 C C . ARG A 1 223 ? 31.817 9.557 -7.073 1.00 95.19 223 ARG A C 1
ATOM 1851 O O . ARG A 1 223 ? 32.254 9.118 -8.128 1.00 95.19 223 ARG A O 1
ATOM 1858 N N . ASN A 1 224 ? 31.390 10.808 -6.912 1.00 95.12 224 ASN A N 1
ATOM 1859 C CA . ASN A 1 224 ? 31.389 11.784 -7.999 1.00 95.12 224 ASN A CA 1
ATOM 1860 C C . ASN A 1 224 ? 32.816 12.092 -8.473 1.00 95.12 224 ASN A C 1
ATOM 1862 O O . ASN A 1 224 ? 33.060 12.087 -9.670 1.00 95.12 224 ASN A O 1
ATOM 1866 N N . GLN A 1 225 ? 33.776 12.272 -7.558 1.00 95.94 225 GLN A N 1
ATOM 1867 C CA . GLN A 1 225 ? 35.188 12.448 -7.927 1.00 95.94 225 GLN A CA 1
ATOM 1868 C C . GLN A 1 225 ? 35.736 11.253 -8.718 1.00 95.94 225 GLN A C 1
ATOM 1870 O O . GLN A 1 225 ? 36.419 11.449 -9.716 1.00 95.94 225 GLN A O 1
ATOM 1875 N N . LYS A 1 226 ? 35.398 10.018 -8.320 1.00 94.25 226 LYS A N 1
ATOM 1876 C CA . LYS A 1 226 ? 35.801 8.817 -9.067 1.00 94.25 226 LYS A CA 1
ATOM 1877 C C . LYS A 1 226 ? 35.189 8.780 -10.472 1.00 94.25 226 LYS A C 1
ATOM 1879 O O . LYS A 1 226 ? 35.860 8.358 -11.402 1.00 94.25 226 LYS A O 1
ATOM 1884 N N . GLN A 1 227 ? 33.937 9.211 -10.626 1.00 93.31 227 GLN A N 1
ATOM 1885 C CA . GLN A 1 227 ? 33.288 9.286 -11.938 1.00 93.31 227 GLN A CA 1
ATOM 1886 C C . GLN A 1 227 ? 33.953 10.318 -12.848 1.00 93.31 227 GLN A C 1
ATOM 1888 O O . GLN A 1 227 ? 34.220 9.985 -13.995 1.00 93.31 227 GLN A O 1
ATOM 1893 N N . ILE A 1 228 ? 34.269 11.505 -12.321 1.00 93.62 228 ILE A N 1
ATOM 1894 C CA . ILE A 1 228 ? 34.986 12.553 -13.062 1.00 93.62 228 ILE A CA 1
ATOM 1895 C C . ILE A 1 228 ? 36.353 12.026 -13.514 1.00 93.62 228 ILE A C 1
ATOM 1897 O O . ILE A 1 228 ? 36.640 12.029 -14.700 1.00 93.62 228 ILE A O 1
ATOM 1901 N N . TYR A 1 229 ? 37.130 11.426 -12.606 1.00 93.38 229 TYR A N 1
ATOM 1902 C CA . TYR A 1 229 ? 38.428 10.834 -12.950 1.00 93.38 229 TYR A CA 1
ATOM 1903 C C . TYR A 1 229 ? 38.336 9.749 -14.041 1.00 93.38 229 TYR A C 1
ATOM 1905 O O . TYR A 1 229 ? 39.199 9.658 -14.910 1.00 93.38 229 TYR A O 1
ATOM 1913 N N . CYS A 1 230 ? 37.294 8.909 -14.014 1.00 90.88 230 CYS A N 1
ATOM 1914 C CA . CYS A 1 230 ? 37.074 7.909 -15.060 1.00 90.88 230 CYS A CA 1
ATOM 1915 C C . CYS A 1 230 ? 36.649 8.525 -16.403 1.00 90.88 230 CYS A C 1
ATOM 1917 O O . CYS A 1 230 ? 36.940 7.928 -17.433 1.00 90.88 230 CYS A O 1
ATOM 1919 N N . GLN A 1 231 ? 35.953 9.665 -16.399 1.00 89.19 231 GLN A N 1
ATOM 1920 C CA . GLN A 1 231 ? 35.594 10.389 -17.621 1.00 89.19 231 GLN A CA 1
ATOM 1921 C C . GLN A 1 231 ? 36.829 11.044 -18.239 1.00 89.19 231 GLN A C 1
ATOM 1923 O O . GLN A 1 231 ? 37.138 10.742 -19.387 1.00 89.19 231 GLN A O 1
ATOM 1928 N N . ASP A 1 232 ? 37.597 11.792 -17.444 1.00 89.19 232 ASP A N 1
ATOM 1929 C CA . ASP A 1 232 ? 38.813 12.475 -17.905 1.00 89.19 232 ASP A CA 1
ATOM 1930 C C . ASP A 1 232 ? 39.818 11.482 -18.526 1.00 89.19 232 ASP A C 1
ATOM 1932 O O . ASP A 1 232 ? 40.392 11.731 -19.583 1.00 89.19 232 ASP A O 1
ATOM 1936 N N . ARG A 1 233 ? 39.976 10.292 -17.924 1.00 86.19 233 ARG A N 1
ATOM 1937 C CA . ARG A 1 233 ? 40.866 9.243 -18.451 1.00 86.19 233 ARG A CA 1
ATOM 1938 C C . ARG A 1 233 ? 40.391 8.641 -19.779 1.00 86.19 233 ARG A C 1
ATOM 1940 O O . ARG A 1 233 ? 41.220 8.188 -20.563 1.00 86.19 233 ARG A O 1
ATOM 1947 N N . ASN A 1 234 ? 39.083 8.579 -20.022 1.00 78.69 234 ASN A N 1
ATOM 1948 C CA . ASN A 1 234 ? 38.566 8.084 -21.299 1.00 78.69 234 ASN A CA 1
ATOM 1949 C C . ASN A 1 234 ? 38.769 9.120 -22.411 1.00 78.69 234 ASN A C 1
ATOM 1951 O O . ASN A 1 234 ? 39.088 8.738 -23.536 1.00 78.69 234 ASN A O 1
ATOM 1955 N N . ASP A 1 235 ? 38.656 10.407 -22.082 1.00 79.88 235 ASP A N 1
ATOM 1956 C CA . ASP A 1 235 ? 38.875 11.499 -23.032 1.00 79.88 235 ASP A CA 1
ATOM 1957 C C . ASP A 1 235 ? 40.358 11.611 -23.443 1.00 79.88 235 ASP A C 1
ATOM 1959 O O . ASP A 1 235 ? 40.652 11.908 -24.598 1.00 79.88 235 ASP A O 1
ATOM 1963 N N . GLU A 1 236 ? 41.304 11.282 -22.552 1.00 78.88 236 GLU A N 1
ATOM 1964 C CA . GLU A 1 236 ? 42.741 11.220 -22.885 1.00 78.88 236 GLU A CA 1
ATOM 1965 C C . GLU A 1 236 ? 43.119 10.051 -23.817 1.00 78.88 236 GLU A C 1
ATOM 1967 O O . GLU A 1 236 ? 44.119 10.132 -24.531 1.00 78.88 236 GLU A O 1
ATOM 1972 N N . ILE A 1 237 ? 42.344 8.960 -23.830 1.00 71.88 237 ILE A N 1
ATOM 1973 C CA . ILE A 1 237 ? 42.631 7.759 -24.642 1.00 71.88 237 ILE A CA 1
ATOM 1974 C C . ILE A 1 237 ? 41.910 7.808 -26.004 1.00 71.88 237 ILE A C 1
ATOM 1976 O O . ILE A 1 237 ? 42.334 7.146 -26.950 1.00 71.88 237 ILE A O 1
ATOM 1980 N N . GLY A 1 238 ? 40.869 8.635 -26.146 1.00 58.97 238 GLY A N 1
ATOM 1981 C CA . GLY A 1 238 ? 40.040 8.759 -27.355 1.00 58.97 238 GLY A CA 1
ATOM 1982 C C . GLY A 1 238 ? 40.681 9.463 -28.561 1.00 58.97 238 GLY A C 1
ATOM 1983 O O . GLY A 1 238 ? 39.963 9.837 -29.481 1.00 58.97 238 GLY A O 1
ATOM 1984 N N . GLY A 1 239 ? 42.001 9.671 -28.563 1.00 57.81 239 GLY A N 1
ATOM 1985 C CA . GLY A 1 239 ? 42.751 10.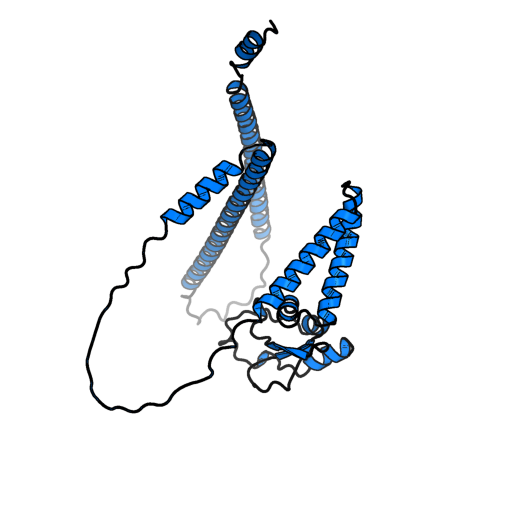268 -29.677 1.00 57.81 239 GLY A CA 1
ATOM 1986 C C . GLY A 1 239 ? 43.516 9.268 -30.547 1.00 57.81 239 GLY A C 1
ATOM 1987 O O . GLY A 1 239 ? 44.344 9.687 -31.350 1.00 57.81 239 GLY A O 1
ATOM 1988 N N . VAL A 1 240 ? 43.310 7.960 -30.364 1.00 59.12 240 VAL A N 1
ATOM 1989 C CA . VAL A 1 240 ? 43.888 6.943 -31.253 1.00 59.12 240 VAL A CA 1
ATOM 1990 C C . VAL A 1 240 ? 42.883 6.684 -32.366 1.00 59.12 240 VAL A C 1
ATOM 1992 O O . VAL A 1 240 ? 41.839 6.091 -32.112 1.00 59.12 240 VAL A O 1
ATOM 1995 N N . ASP A 1 241 ? 43.192 7.167 -33.569 1.00 60.56 241 ASP A N 1
ATOM 1996 C CA . ASP A 1 241 ? 42.384 6.979 -34.773 1.00 60.56 241 ASP A CA 1
ATOM 1997 C C . ASP A 1 241 ? 41.968 5.502 -34.932 1.00 60.56 241 ASP A C 1
ATOM 1999 O O . ASP A 1 241 ? 42.803 4.591 -34.936 1.00 60.56 241 ASP A O 1
ATOM 2003 N N . ASP A 1 242 ? 40.660 5.270 -35.072 1.00 59.81 242 ASP A N 1
ATOM 2004 C CA . ASP A 1 242 ? 40.000 3.953 -35.116 1.00 59.81 242 ASP A CA 1
ATOM 2005 C C . ASP A 1 242 ? 40.439 3.050 -36.298 1.00 59.81 242 ASP A C 1
ATOM 2007 O O . ASP A 1 242 ? 39.937 1.934 -36.458 1.00 59.81 242 ASP A O 1
ATOM 2011 N N . GLU A 1 243 ? 41.376 3.493 -37.142 1.00 60.88 243 GLU A N 1
ATOM 2012 C CA . GLU A 1 243 ? 41.813 2.761 -38.335 1.00 60.88 243 GLU A CA 1
ATOM 2013 C C . GLU A 1 243 ? 42.905 1.705 -38.081 1.00 60.88 243 GLU A C 1
ATOM 2015 O O . GLU A 1 243 ? 43.059 0.808 -38.910 1.00 60.88 243 GLU A O 1
ATOM 2020 N N . GLU A 1 244 ? 43.604 1.708 -36.935 1.00 55.25 244 GLU A N 1
ATOM 2021 C CA . GLU A 1 244 ? 44.731 0.775 -36.700 1.00 55.25 244 GLU A CA 1
ATOM 2022 C C . GLU A 1 244 ? 44.478 -0.339 -35.656 1.00 55.25 244 GLU A C 1
ATOM 2024 O O . GLU A 1 244 ? 45.303 -1.238 -35.492 1.00 55.25 244 GLU A O 1
ATOM 2029 N N . GLN A 1 245 ? 43.325 -0.370 -34.974 1.00 53.31 245 GLN A N 1
ATOM 2030 C CA . GLN A 1 245 ? 43.079 -1.338 -33.882 1.00 53.31 245 GLN A CA 1
ATOM 2031 C C . GLN A 1 245 ? 42.446 -2.678 -34.299 1.00 53.31 245 GLN A C 1
ATOM 2033 O O . GLN A 1 245 ? 42.304 -3.578 -33.469 1.00 53.31 245 GLN A O 1
ATOM 2038 N N . ASN A 1 246 ? 42.120 -2.881 -35.577 1.00 55.56 246 ASN A N 1
ATOM 2039 C CA . ASN A 1 246 ? 41.444 -4.108 -36.028 1.00 55.56 246 ASN A CA 1
ATOM 2040 C C . ASN A 1 246 ? 42.373 -5.317 -36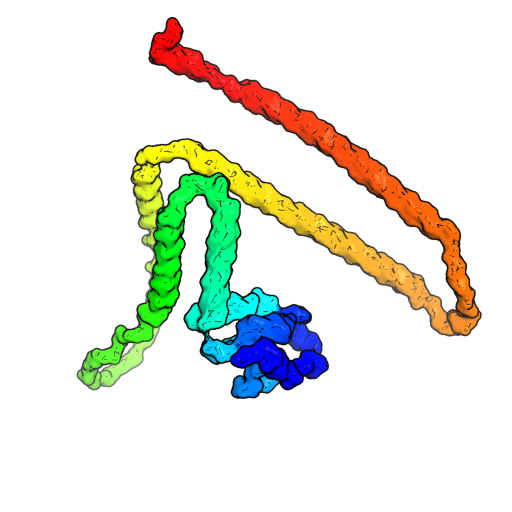.279 1.00 55.56 246 ASN A C 1
ATOM 2042 O O . ASN A 1 246 ? 41.921 -6.331 -36.809 1.00 55.56 246 ASN A O 1
ATOM 2046 N N . GLN A 1 247 ? 43.654 -5.245 -35.894 1.00 55.97 247 GLN A N 1
ATOM 2047 C CA . GLN A 1 247 ? 44.601 -6.369 -36.016 1.00 55.97 247 GLN A CA 1
ATOM 2048 C C . GLN A 1 247 ? 45.207 -6.850 -34.690 1.00 55.97 247 GLN A C 1
ATOM 2050 O O . GLN A 1 247 ? 46.015 -7.777 -34.699 1.00 55.97 247 GLN A O 1
ATOM 2055 N N . ILE A 1 248 ? 44.806 -6.299 -33.539 1.00 55.34 248 ILE A N 1
ATOM 2056 C CA . ILE A 1 248 ? 45.283 -6.814 -32.248 1.00 55.34 248 ILE A CA 1
ATOM 2057 C C . ILE A 1 248 ? 44.458 -8.052 -31.883 1.00 55.34 248 ILE A C 1
ATOM 2059 O O . ILE A 1 248 ? 43.386 -7.993 -31.278 1.00 55.34 248 ILE A O 1
ATOM 2063 N N . GLU A 1 249 ? 44.977 -9.189 -32.337 1.00 54.38 249 GLU A N 1
ATOM 2064 C CA . GLU A 1 249 ? 44.582 -10.546 -31.990 1.00 54.38 249 GLU A CA 1
ATOM 2065 C C . GLU A 1 249 ? 44.301 -10.646 -30.481 1.00 54.38 249 GLU A C 1
ATOM 2067 O O . GLU A 1 249 ? 45.116 -10.248 -29.647 1.00 54.38 249 GLU A O 1
ATOM 2072 N N . ARG A 1 250 ? 43.104 -11.127 -30.122 1.00 51.81 250 ARG A N 1
ATOM 2073 C CA . ARG A 1 250 ? 42.647 -11.259 -28.733 1.00 51.81 250 ARG A CA 1
ATOM 2074 C C . ARG A 1 250 ? 43.544 -12.240 -27.978 1.00 51.81 250 ARG A C 1
ATOM 2076 O O . ARG A 1 250 ? 43.249 -13.432 -27.918 1.00 51.81 250 ARG A O 1
ATOM 2083 N N . VAL A 1 251 ? 44.612 -11.736 -27.369 1.00 54.91 251 VAL A N 1
ATOM 2084 C CA . VAL A 1 251 ? 45.417 -12.507 -26.424 1.00 54.91 251 VAL A CA 1
ATOM 2085 C C . VAL A 1 251 ? 44.549 -12.762 -25.185 1.00 54.91 251 VAL A C 1
ATOM 2087 O O . VAL A 1 251 ? 44.010 -11.809 -24.614 1.00 54.91 251 VAL A O 1
ATOM 2090 N N . PRO A 1 252 ? 44.346 -14.024 -24.767 1.00 55.25 252 PRO A N 1
ATOM 2091 C CA . PRO A 1 252 ? 43.589 -14.331 -23.563 1.00 55.25 252 PRO A CA 1
ATOM 2092 C C . PRO A 1 252 ? 44.242 -13.644 -22.362 1.00 55.25 252 PRO A C 1
ATOM 2094 O O . PRO A 1 252 ? 45.448 -13.750 -22.150 1.00 55.25 252 PRO A O 1
ATOM 2097 N N . TYR A 1 253 ? 43.429 -12.921 -21.595 1.00 52.62 253 TYR A N 1
ATOM 2098 C CA . TYR A 1 253 ? 43.847 -12.184 -20.409 1.00 52.62 253 TYR A CA 1
ATOM 2099 C C . TYR A 1 253 ? 44.377 -13.169 -19.357 1.00 52.62 253 TYR A C 1
ATOM 2101 O O . TYR A 1 253 ? 43.611 -13.793 -18.622 1.00 52.62 253 TYR A O 1
ATOM 2109 N N . VAL A 1 254 ? 45.698 -13.357 -19.319 1.00 54.16 254 VAL A N 1
ATOM 2110 C CA . VAL A 1 254 ? 46.370 -14.105 -18.256 1.00 54.16 254 VAL A CA 1
ATOM 2111 C C . VAL A 1 254 ? 46.460 -13.171 -17.059 1.00 54.16 254 VAL A C 1
ATOM 2113 O O . VAL A 1 254 ? 47.240 -12.223 -17.046 1.00 54.16 254 VAL A O 1
ATOM 2116 N N . GLN A 1 255 ? 45.605 -13.423 -16.073 1.00 51.28 255 GLN A N 1
ATOM 2117 C CA . GLN A 1 255 ? 45.530 -12.671 -14.828 1.00 51.28 255 GLN A CA 1
ATOM 2118 C C . GLN A 1 255 ? 46.903 -12.704 -14.134 1.00 51.28 255 GLN A C 1
ATOM 2120 O O . GLN A 1 255 ? 47.397 -13.770 -13.759 1.00 51.28 255 GLN A O 1
ATOM 2125 N N . SER A 1 256 ? 47.553 -11.542 -14.029 1.00 53.03 256 SER A N 1
ATOM 2126 C CA . SER A 1 256 ? 48.895 -11.423 -13.459 1.00 53.03 256 SER A CA 1
ATOM 2127 C C . SER A 1 256 ? 48.863 -11.766 -11.961 1.00 53.03 256 SER A C 1
ATOM 2129 O O . SER A 1 256 ? 48.074 -11.167 -11.226 1.00 53.03 256 SER A O 1
ATOM 2131 N N . PRO A 1 257 ? 49.741 -12.659 -11.460 1.00 57.97 257 PRO A N 1
ATOM 2132 C CA . PRO A 1 257 ? 49.798 -13.036 -10.042 1.00 57.97 257 PRO A CA 1
ATOM 2133 C C . PRO A 1 257 ? 50.060 -11.868 -9.076 1.00 57.97 257 PRO A C 1
ATOM 2135 O O . PRO A 1 257 ? 49.906 -12.022 -7.865 1.00 57.97 257 PRO A O 1
ATOM 2138 N N . TYR A 1 258 ? 50.467 -10.704 -9.590 1.00 49.66 258 TYR A N 1
ATOM 2139 C CA . TYR A 1 258 ? 50.806 -9.530 -8.790 1.00 49.66 258 TYR A CA 1
ATOM 2140 C C . TYR A 1 258 ? 49.604 -8.645 -8.432 1.00 49.66 258 TYR A C 1
ATOM 2142 O O . TYR A 1 258 ? 49.658 -7.979 -7.399 1.00 49.66 258 TYR A O 1
ATOM 2150 N N . GLU A 1 259 ? 48.504 -8.665 -9.197 1.00 51.69 259 GLU A N 1
ATOM 2151 C CA . GLU A 1 259 ? 47.306 -7.872 -8.853 1.00 51.69 259 GLU A CA 1
ATOM 2152 C C . GLU A 1 259 ? 46.636 -8.381 -7.567 1.00 51.69 259 GLU A C 1
ATOM 2154 O O . GLU A 1 259 ? 46.176 -7.590 -6.750 1.00 51.69 259 GLU A O 1
ATOM 2159 N N . TYR A 1 260 ? 46.717 -9.688 -7.296 1.00 53.72 260 TYR A N 1
ATOM 2160 C CA . TYR A 1 260 ? 46.189 -10.284 -6.063 1.00 53.72 260 TYR A CA 1
ATOM 2161 C C . TYR A 1 260 ? 46.981 -9.907 -4.796 1.00 53.72 260 TYR A C 1
ATOM 2163 O O . TYR A 1 260 ? 46.472 -10.039 -3.683 1.00 53.72 260 TYR A O 1
ATOM 2171 N N . LEU A 1 261 ? 48.235 -9.460 -4.939 1.00 50.91 261 LEU A N 1
ATOM 2172 C CA . LEU A 1 261 ? 49.099 -9.091 -3.811 1.00 50.91 261 LEU A CA 1
ATOM 2173 C C . LEU A 1 261 ? 48.963 -7.615 -3.415 1.00 50.91 261 LEU A C 1
ATOM 2175 O O . LEU A 1 261 ? 49.244 -7.275 -2.265 1.00 50.91 261 LEU A O 1
ATOM 2179 N N . ILE A 1 262 ? 48.525 -6.753 -4.335 1.00 54.47 262 ILE A N 1
ATOM 2180 C CA . ILE A 1 262 ? 48.315 -5.326 -4.063 1.00 54.47 262 ILE A CA 1
ATOM 2181 C C . ILE A 1 262 ? 47.007 -5.131 -3.290 1.00 54.47 262 ILE A C 1
ATOM 2183 O O . ILE A 1 262 ? 47.020 -4.471 -2.252 1.00 54.47 262 ILE A O 1
ATOM 2187 N N . ASP A 1 263 ? 45.922 -5.793 -3.702 1.00 49.97 263 ASP A N 1
ATOM 2188 C CA . ASP A 1 263 ? 44.630 -5.684 -3.007 1.00 49.97 263 ASP A CA 1
ATOM 2189 C C . ASP A 1 263 ? 44.695 -6.223 -1.568 1.00 49.97 263 ASP A C 1
ATOM 2191 O O . ASP A 1 263 ? 44.118 -5.642 -0.651 1.00 49.97 263 ASP A O 1
ATOM 2195 N N . LYS A 1 264 ? 45.490 -7.273 -1.322 1.00 54.38 264 LYS A N 1
ATOM 2196 C CA . LYS A 1 264 ? 45.623 -7.860 0.020 1.00 54.38 264 LYS A CA 1
ATOM 2197 C C . LYS A 1 264 ? 46.411 -6.982 1.003 1.00 54.38 264 LYS A C 1
ATOM 2199 O O . LYS A 1 264 ? 46.081 -6.948 2.183 1.00 54.38 264 LYS A O 1
ATOM 2204 N N . LYS A 1 265 ? 47.434 -6.256 0.529 1.00 53.97 265 LYS A N 1
ATOM 2205 C CA . LYS A 1 265 ? 48.227 -5.346 1.378 1.00 53.97 265 LYS A CA 1
ATOM 2206 C C . LYS A 1 265 ? 47.474 -4.066 1.735 1.00 53.97 265 LYS A C 1
ATOM 2208 O O . LYS A 1 265 ? 47.633 -3.568 2.846 1.00 53.97 265 LYS A O 1
ATOM 2213 N N . VAL A 1 266 ? 46.641 -3.560 0.824 1.00 58.66 266 VAL A N 1
ATOM 2214 C CA . VAL A 1 266 ? 45.819 -2.366 1.079 1.00 58.66 266 VAL A CA 1
ATOM 2215 C C . VAL A 1 266 ? 44.759 -2.646 2.149 1.00 58.66 266 VAL A C 1
ATOM 2217 O O . VAL A 1 266 ? 44.519 -1.791 3.001 1.00 58.66 266 VAL A O 1
ATOM 2220 N N . ASP A 1 267 ? 44.181 -3.850 2.166 1.00 53.97 267 ASP A N 1
ATOM 2221 C CA . ASP A 1 267 ? 43.214 -4.243 3.196 1.00 53.97 267 ASP A CA 1
ATOM 2222 C C . ASP A 1 267 ? 43.869 -4.468 4.574 1.00 53.97 267 ASP A C 1
ATOM 2224 O O . ASP A 1 267 ? 43.286 -4.096 5.595 1.00 53.97 267 ASP A O 1
ATOM 2228 N N . GLU A 1 268 ? 45.096 -4.999 4.631 1.00 56.59 268 GLU A N 1
ATOM 2229 C CA . GLU A 1 268 ? 45.835 -5.187 5.892 1.00 56.59 268 GLU A CA 1
ATOM 2230 C C . GLU A 1 268 ? 46.308 -3.852 6.506 1.00 56.59 268 GLU A C 1
ATOM 2232 O O . GLU A 1 268 ? 46.132 -3.640 7.710 1.00 56.59 268 GLU A O 1
ATOM 2237 N N . GLU A 1 269 ? 46.818 -2.906 5.706 1.00 53.53 269 GLU A N 1
ATOM 2238 C CA . GLU A 1 269 ? 47.185 -1.565 6.198 1.00 53.53 269 GLU A CA 1
ATOM 2239 C C . GLU A 1 269 ? 45.958 -0.737 6.609 1.00 53.53 269 GLU A C 1
ATOM 2241 O O . GLU A 1 269 ? 45.983 -0.054 7.638 1.00 53.53 269 GLU A O 1
ATOM 2246 N N . ALA A 1 270 ? 44.848 -0.833 5.865 1.00 54.16 270 ALA A N 1
ATOM 2247 C CA . ALA A 1 270 ? 43.609 -0.146 6.224 1.00 54.16 270 ALA A CA 1
ATOM 2248 C C . ALA A 1 270 ? 43.013 -0.678 7.537 1.00 54.16 270 ALA A C 1
ATOM 2250 O O . ALA A 1 270 ? 42.475 0.107 8.322 1.00 54.16 270 ALA A O 1
ATOM 2251 N N . HIS A 1 271 ? 43.137 -1.981 7.807 1.00 56.38 271 HIS A N 1
ATOM 2252 C CA . HIS A 1 271 ? 42.720 -2.571 9.079 1.00 56.38 271 HIS A CA 1
ATOM 2253 C C . HIS A 1 271 ? 43.613 -2.141 10.251 1.00 56.38 271 HIS A C 1
ATOM 2255 O O . HIS A 1 271 ? 43.092 -1.896 11.340 1.00 56.38 271 HIS A O 1
ATOM 2261 N N . HIS A 1 272 ? 44.924 -1.991 10.044 1.00 53.38 272 HIS A N 1
ATOM 2262 C CA . HIS A 1 272 ? 45.849 -1.615 11.117 1.00 53.38 272 HIS A CA 1
ATOM 2263 C C . HIS A 1 272 ? 45.703 -0.145 11.550 1.00 53.38 272 HIS A C 1
ATOM 2265 O O . HIS A 1 272 ? 45.775 0.149 12.743 1.00 53.38 272 HIS A O 1
ATOM 2271 N N . ILE A 1 273 ? 45.423 0.763 10.605 1.00 56.03 273 ILE A N 1
ATOM 2272 C CA . ILE A 1 273 ? 45.142 2.183 10.895 1.00 56.03 273 ILE A CA 1
ATOM 2273 C C . ILE A 1 273 ? 43.790 2.336 11.614 1.00 56.03 273 ILE A C 1
ATOM 2275 O O . ILE A 1 273 ? 43.650 3.146 12.525 1.00 56.03 273 ILE A O 1
ATOM 2279 N N . TYR A 1 274 ? 42.786 1.527 11.252 1.00 54.41 274 TYR A N 1
ATOM 2280 C CA . TYR A 1 274 ? 41.460 1.614 11.874 1.00 54.41 274 TYR A CA 1
ATOM 2281 C C . TYR A 1 274 ? 41.426 1.112 13.323 1.00 54.41 274 TYR A C 1
ATOM 2283 O O . TYR A 1 274 ? 40.581 1.565 14.095 1.00 54.41 274 TYR A O 1
ATOM 2291 N N . PHE A 1 275 ? 42.311 0.180 13.690 1.00 50.38 275 PHE A N 1
ATOM 2292 C CA . PHE A 1 275 ? 42.381 -0.355 15.051 1.00 50.38 275 PHE A CA 1
ATOM 2293 C C . PHE A 1 275 ? 43.224 0.514 15.996 1.00 50.38 275 PHE A C 1
ATOM 2295 O O . PHE A 1 275 ? 42.807 0.702 17.138 1.00 50.38 275 PHE A O 1
ATOM 2302 N N . SER A 1 276 ? 44.331 1.123 15.541 1.00 55.09 276 SER A N 1
ATOM 2303 C CA . SER A 1 276 ? 45.148 1.980 16.422 1.00 55.09 276 SER A CA 1
ATOM 2304 C C . SER A 1 276 ? 44.431 3.264 16.843 1.00 55.09 276 SER A C 1
ATOM 2306 O O . SER A 1 276 ? 44.571 3.714 17.978 1.00 55.09 276 SER A O 1
ATOM 2308 N N . ASP A 1 277 ? 43.624 3.839 15.949 1.00 59.59 277 ASP A N 1
ATOM 2309 C CA . ASP A 1 277 ? 42.894 5.079 16.231 1.00 59.59 277 ASP A CA 1
ATOM 2310 C C . ASP A 1 277 ? 41.697 4.858 17.167 1.00 59.59 277 ASP A C 1
ATOM 2312 O O . ASP A 1 277 ? 41.234 5.798 17.814 1.00 59.59 277 ASP A O 1
ATOM 2316 N N . TYR A 1 278 ? 41.189 3.625 17.252 1.00 68.00 278 TYR A N 1
ATOM 2317 C CA . TYR A 1 278 ? 40.063 3.291 18.121 1.00 68.00 278 TYR A CA 1
ATOM 2318 C C . TYR A 1 278 ? 40.515 3.079 19.570 1.00 68.00 278 TYR A C 1
ATOM 2320 O O . TYR A 1 278 ? 39.895 3.623 20.480 1.00 68.00 278 TYR A O 1
ATOM 2328 N N . GLU A 1 279 ? 41.635 2.382 19.789 1.00 69.44 279 GLU A N 1
ATOM 2329 C CA . GLU A 1 279 ? 42.211 2.209 21.132 1.00 69.44 279 GLU A CA 1
ATOM 2330 C C . GLU A 1 279 ? 42.711 3.542 21.710 1.00 69.44 279 GLU A C 1
ATOM 2332 O O . GLU A 1 279 ? 42.433 3.860 22.866 1.00 69.44 279 GLU A O 1
ATOM 2337 N N . ALA A 1 280 ? 43.350 4.382 20.885 1.00 75.62 280 ALA A N 1
ATOM 2338 C CA . ALA A 1 280 ? 43.764 5.723 21.302 1.00 75.62 280 ALA A CA 1
ATOM 2339 C C . ALA A 1 280 ? 42.569 6.637 21.637 1.00 75.62 280 ALA A C 1
ATOM 2341 O O . ALA A 1 280 ? 42.674 7.516 22.497 1.00 75.62 280 ALA A O 1
ATOM 2342 N N . PHE A 1 281 ? 41.428 6.446 20.967 1.00 80.56 281 PHE A N 1
ATOM 2343 C CA . PHE A 1 281 ? 40.206 7.192 21.254 1.00 80.56 281 PHE A CA 1
ATOM 2344 C C . PHE A 1 281 ? 39.543 6.735 22.557 1.00 80.56 281 PHE A C 1
ATOM 2346 O O . PHE A 1 281 ? 39.139 7.589 23.347 1.00 80.56 281 PHE A O 1
ATOM 2353 N N . ASP A 1 282 ? 39.457 5.426 22.798 1.00 77.56 282 ASP A N 1
ATOM 2354 C CA . ASP A 1 282 ? 38.863 4.883 24.023 1.00 77.56 282 ASP A CA 1
ATOM 2355 C C . ASP A 1 282 ? 39.701 5.264 25.260 1.00 77.56 282 ASP A C 1
ATOM 2357 O O . ASP A 1 282 ? 39.142 5.765 26.237 1.00 77.56 282 ASP A O 1
ATOM 2361 N N . GLU A 1 283 ? 41.040 5.200 25.194 1.00 83.75 283 GLU A N 1
ATOM 2362 C CA . GLU A 1 283 ? 41.900 5.689 26.289 1.00 83.75 283 GLU A CA 1
ATOM 2363 C C . GLU A 1 283 ? 41.753 7.200 26.540 1.00 83.75 283 GLU A C 1
ATOM 2365 O O . GLU A 1 283 ? 41.758 7.656 27.689 1.00 83.75 283 GLU A O 1
ATOM 2370 N N . ALA A 1 284 ? 41.629 8.005 25.478 1.00 83.12 284 ALA A N 1
ATOM 2371 C CA . ALA A 1 284 ? 41.416 9.445 25.614 1.00 83.12 284 ALA A CA 1
ATOM 2372 C C . ALA A 1 284 ? 40.037 9.765 26.213 1.00 83.12 284 ALA A C 1
ATOM 2374 O O . ALA A 1 284 ? 39.900 10.725 26.977 1.00 83.12 284 ALA A O 1
ATOM 2375 N N . TYR A 1 285 ? 39.025 8.963 25.882 1.00 83.56 285 TYR A N 1
ATOM 2376 C CA . TYR A 1 285 ? 37.672 9.108 26.402 1.00 83.56 285 TYR A CA 1
ATOM 2377 C C . TYR A 1 285 ? 37.588 8.738 27.885 1.00 83.56 285 TYR A C 1
ATOM 2379 O O . TYR A 1 285 ? 36.995 9.492 28.660 1.00 83.56 285 TYR A O 1
ATOM 2387 N N . ASP A 1 286 ? 38.227 7.645 28.302 1.00 84.69 286 ASP A N 1
ATOM 2388 C CA . ASP A 1 286 ? 38.258 7.239 29.710 1.00 84.69 286 ASP A CA 1
ATOM 2389 C C . ASP A 1 286 ? 39.005 8.268 30.567 1.00 84.69 286 ASP A C 1
ATOM 2391 O O . ASP A 1 286 ? 38.487 8.715 31.594 1.00 84.69 286 ASP A O 1
ATOM 2395 N N . ARG A 1 287 ? 40.148 8.777 30.083 1.00 85.69 287 ARG A N 1
ATOM 2396 C CA . ARG A 1 287 ? 40.888 9.852 30.766 1.00 85.69 287 ARG A CA 1
ATOM 2397 C C . ARG A 1 287 ? 40.056 11.131 30.904 1.00 85.69 287 ARG A C 1
ATOM 2399 O O . ARG A 1 287 ? 40.080 11.771 31.953 1.00 85.69 287 ARG A O 1
ATOM 2406 N N . TYR A 1 288 ? 39.294 11.488 29.869 1.00 88.25 288 TYR A N 1
ATOM 2407 C CA . TYR A 1 288 ? 38.380 12.631 29.907 1.00 88.25 288 TYR A CA 1
ATOM 2408 C C . TYR A 1 288 ? 37.242 12.430 30.918 1.00 88.25 288 TYR A C 1
ATOM 2410 O O . TYR A 1 288 ? 36.883 13.364 31.637 1.00 88.25 288 TYR A O 1
ATOM 2418 N N . MET A 1 289 ? 36.670 11.226 30.991 1.00 87.25 289 MET A N 1
ATOM 2419 C CA . MET A 1 289 ? 35.585 10.921 31.926 1.00 87.25 289 MET A CA 1
ATOM 2420 C C . MET A 1 289 ? 36.062 10.936 33.380 1.00 87.25 289 MET A C 1
ATOM 2422 O O . MET A 1 289 ? 35.352 11.479 34.230 1.00 87.25 289 MET A O 1
ATOM 2426 N N . ASP A 1 290 ? 37.263 10.432 33.660 1.00 85.25 290 ASP A N 1
ATOM 2427 C CA . ASP A 1 290 ? 37.859 10.483 34.999 1.00 85.25 290 ASP A CA 1
ATOM 2428 C C . ASP A 1 290 ? 38.132 11.926 35.446 1.00 85.25 290 ASP A C 1
ATOM 2430 O O . ASP A 1 290 ? 37.776 12.320 36.561 1.00 85.25 290 ASP A O 1
ATOM 2434 N N . GLU A 1 291 ? 38.682 12.756 34.556 1.00 84.69 291 GLU A N 1
ATOM 2435 C CA . GLU A 1 291 ? 38.957 14.166 34.843 1.00 84.69 291 GLU A CA 1
ATOM 2436 C C . GLU A 1 291 ? 37.659 14.976 35.036 1.00 84.69 291 GLU A C 1
ATOM 2438 O O . GLU A 1 291 ? 37.548 15.793 35.959 1.00 84.69 291 GLU A O 1
ATOM 2443 N N . TYR A 1 292 ? 36.630 14.689 34.231 1.00 82.44 292 TYR A N 1
ATOM 2444 C CA . TYR A 1 292 ? 35.305 15.302 34.342 1.00 82.44 292 TYR A CA 1
ATOM 2445 C C . TYR A 1 292 ? 34.610 14.948 35.663 1.00 82.44 292 TYR A C 1
ATOM 2447 O O . TYR A 1 292 ? 34.037 15.816 36.331 1.00 82.44 292 TYR A O 1
ATOM 2455 N N . VAL A 1 293 ? 34.670 13.677 36.063 1.00 80.44 293 VAL A N 1
ATOM 2456 C CA . VAL A 1 293 ? 34.091 13.194 37.321 1.00 80.44 293 VAL A CA 1
ATOM 2457 C C . VAL A 1 293 ? 34.822 13.799 38.524 1.00 80.44 293 VAL A C 1
ATOM 2459 O O . VAL A 1 293 ? 34.166 14.238 39.473 1.00 80.44 293 VAL A O 1
ATOM 2462 N N . TYR A 1 294 ? 36.152 13.907 38.468 1.00 74.44 294 TYR A N 1
ATOM 2463 C CA . TYR A 1 294 ? 36.954 14.510 39.534 1.00 74.44 294 TYR A CA 1
ATOM 2464 C C . TYR A 1 294 ? 36.656 16.009 39.715 1.00 74.44 294 TYR A C 1
ATOM 2466 O O . TYR A 1 294 ? 36.399 16.460 40.836 1.00 74.44 294 TYR A O 1
ATOM 2474 N N . GLN A 1 295 ? 36.581 16.779 38.622 1.00 75.12 295 GLN A N 1
ATOM 2475 C CA . GLN A 1 295 ? 36.209 18.200 38.690 1.00 75.12 295 GLN A CA 1
ATOM 2476 C C . GLN A 1 295 ? 34.796 18.406 39.249 1.00 75.12 295 GLN A C 1
ATOM 2478 O O . GLN A 1 295 ? 34.571 19.303 40.063 1.00 75.12 295 GLN A O 1
ATOM 2483 N N . HIS A 1 296 ? 33.836 17.564 38.864 1.00 70.38 296 HIS A N 1
ATOM 2484 C CA . HIS A 1 296 ? 32.457 17.708 39.329 1.00 70.38 296 HIS A CA 1
ATOM 2485 C C . HIS A 1 296 ? 32.222 17.238 40.768 1.00 70.38 296 HIS A C 1
ATOM 2487 O O . HIS A 1 296 ? 31.266 17.709 41.394 1.00 70.38 296 HIS A O 1
ATOM 2493 N N . MET A 1 297 ? 33.074 16.362 41.308 1.00 71.62 297 MET A N 1
ATOM 2494 C CA . MET A 1 297 ? 33.042 16.014 42.730 1.00 71.62 297 MET A CA 1
ATOM 2495 C C . MET A 1 297 ? 33.625 17.127 43.609 1.00 71.62 297 MET A C 1
ATOM 2497 O O . MET A 1 297 ? 33.034 17.440 44.638 1.00 71.62 297 MET A O 1
ATOM 2501 N N . LEU A 1 298 ? 34.704 17.792 43.183 1.00 63.34 298 LEU A N 1
ATOM 2502 C CA . LEU A 1 298 ? 35.335 18.860 43.973 1.00 63.34 298 LEU A CA 1
ATOM 2503 C C . LEU A 1 298 ? 34.545 20.178 43.995 1.00 63.34 298 LEU A C 1
ATOM 2505 O O . LEU A 1 298 ? 34.662 20.953 44.940 1.00 63.34 298 LEU A O 1
ATOM 2509 N N . ILE A 1 299 ? 33.719 20.441 42.979 1.00 59.72 299 ILE A N 1
ATOM 2510 C CA . ILE A 1 299 ? 32.934 21.686 42.885 1.00 59.72 299 ILE A CA 1
ATOM 2511 C C . ILE A 1 299 ? 31.612 21.601 43.678 1.00 59.72 299 ILE A C 1
ATOM 2513 O O . ILE A 1 299 ? 30.988 22.626 43.944 1.00 59.72 299 ILE A O 1
ATOM 2517 N N . ASN A 1 300 ? 31.195 20.405 44.110 1.00 50.72 300 ASN A N 1
ATOM 2518 C CA . ASN A 1 300 ? 29.908 20.182 44.781 1.00 50.72 300 ASN A CA 1
ATOM 2519 C C . ASN A 1 300 ? 30.025 19.730 46.246 1.00 50.72 300 ASN A C 1
ATOM 2521 O O . ASN A 1 300 ? 29.107 19.074 46.741 1.00 50.72 300 ASN A O 1
ATOM 2525 N N . GLU A 1 301 ? 31.089 20.092 46.969 1.00 54.22 301 GLU A N 1
ATOM 2526 C CA . GLU A 1 301 ? 31.019 20.061 48.435 1.00 54.22 301 GLU A CA 1
ATOM 2527 C C . GLU A 1 301 ? 30.105 21.200 48.925 1.00 54.22 301 GLU A C 1
ATOM 2529 O O . GLU A 1 301 ? 30.448 22.377 48.768 1.00 54.22 301 GLU A O 1
ATOM 2534 N N . PRO A 1 302 ? 28.935 20.910 49.525 1.00 56.16 302 PRO A N 1
ATOM 2535 C CA . PRO A 1 302 ? 28.056 21.950 50.028 1.00 56.16 302 PRO A CA 1
ATOM 2536 C C . PRO A 1 302 ? 28.647 22.469 51.340 1.00 56.16 302 PRO A C 1
ATOM 2538 O O . PRO A 1 302 ? 28.436 21.881 52.402 1.00 56.16 302 PRO A O 1
ATOM 2541 N N . LYS A 1 303 ? 29.352 23.605 51.286 1.00 56.69 303 LYS A N 1
ATOM 2542 C CA . LYS A 1 303 ? 29.789 24.349 52.486 1.00 56.69 303 LYS A CA 1
ATOM 2543 C C . LYS A 1 303 ? 28.616 24.792 53.380 1.00 56.69 303 LYS A C 1
ATOM 2545 O O . LYS A 1 303 ? 28.825 25.168 54.528 1.00 56.69 303 LYS A O 1
ATOM 2550 N N . ASP A 1 304 ? 27.384 24.666 52.894 1.00 58.09 304 ASP A N 1
ATOM 2551 C CA . ASP A 1 304 ? 26.182 25.158 53.565 1.00 58.09 304 ASP A CA 1
ATOM 2552 C C . ASP A 1 304 ? 25.493 24.134 54.480 1.00 58.09 304 ASP A C 1
ATOM 2554 O O . ASP A 1 304 ? 24.631 24.512 55.276 1.00 58.09 304 ASP A O 1
ATOM 2558 N N . LEU A 1 305 ? 25.875 22.849 54.444 1.00 57.22 305 LEU A N 1
ATOM 2559 C CA . LEU A 1 305 ? 25.257 21.855 55.333 1.00 57.22 305 LEU A CA 1
ATOM 2560 C C . LEU A 1 305 ? 25.659 22.065 56.800 1.00 57.22 305 LEU A C 1
ATOM 2562 O O . LEU A 1 305 ? 24.830 21.873 57.685 1.00 57.22 305 LEU A O 1
ATOM 2566 N N . TYR A 1 306 ? 26.879 22.537 57.074 1.00 62.31 306 TYR A N 1
ATOM 2567 C CA . TYR A 1 306 ? 27.337 22.777 58.448 1.00 62.31 306 TYR A CA 1
ATOM 2568 C C . TYR A 1 306 ? 26.526 23.884 59.143 1.00 62.31 306 TYR A C 1
ATOM 2570 O O . TYR A 1 306 ? 26.067 23.710 60.270 1.00 62.31 306 TYR A O 1
ATOM 2578 N N . HIS A 1 307 ? 26.242 24.987 58.442 1.00 59.84 307 HIS A N 1
ATOM 2579 C CA . HIS A 1 307 ? 25.387 26.052 58.976 1.00 59.84 307 HIS A CA 1
ATOM 2580 C C . HIS A 1 307 ? 23.930 25.608 59.147 1.00 59.84 307 HIS A C 1
ATOM 2582 O O . HIS A 1 307 ? 23.260 26.067 60.073 1.00 59.84 307 HIS A O 1
ATOM 2588 N N . GLN A 1 308 ? 23.447 24.685 58.310 1.00 60.31 308 GLN A N 1
ATOM 2589 C CA . GLN A 1 308 ? 22.093 24.151 58.420 1.00 60.31 308 GLN A CA 1
ATOM 2590 C C . GLN A 1 308 ? 21.928 23.190 59.613 1.00 60.31 308 GLN A C 1
ATOM 2592 O O . GLN A 1 308 ? 20.886 23.227 60.265 1.00 60.31 308 GLN A O 1
ATOM 2597 N N . TYR A 1 309 ? 22.951 22.397 59.956 1.00 63.47 309 TYR A N 1
ATOM 2598 C CA . TYR A 1 309 ? 22.928 21.533 61.148 1.00 63.47 309 TYR A CA 1
ATOM 2599 C C . TYR A 1 309 ? 23.069 22.318 62.462 1.00 63.47 309 TYR A C 1
ATOM 2601 O O . TYR A 1 309 ? 22.366 22.009 63.426 1.00 63.47 309 TYR A O 1
ATOM 2609 N N . VAL A 1 310 ? 23.884 23.381 62.483 1.00 71.75 310 VAL A N 1
ATOM 2610 C CA . VAL A 1 310 ? 23.984 24.298 63.637 1.00 71.75 310 VAL A CA 1
ATOM 2611 C C . VAL A 1 310 ? 22.676 25.075 63.838 1.00 71.75 310 VAL A C 1
ATOM 2613 O O . VAL A 1 310 ? 22.185 25.184 64.958 1.00 71.75 310 VAL A O 1
ATOM 2616 N N . ALA A 1 311 ? 22.042 25.555 62.761 1.00 65.62 311 ALA A N 1
ATOM 2617 C CA . ALA A 1 311 ? 20.770 26.280 62.853 1.00 65.62 311 ALA A CA 1
ATOM 2618 C C . ALA A 1 311 ? 19.589 25.405 63.313 1.00 65.62 311 ALA A C 1
ATOM 2620 O O . ALA A 1 311 ? 18.592 25.929 63.808 1.00 65.62 311 ALA A O 1
ATOM 2621 N N . GLN A 1 312 ? 19.684 24.083 63.150 1.00 75.31 312 GLN A N 1
ATOM 2622 C CA . GLN A 1 312 ? 18.661 23.137 63.596 1.00 75.31 312 GLN A CA 1
ATOM 2623 C C . GLN A 1 312 ? 18.946 22.549 64.991 1.00 75.31 312 GLN A C 1
ATOM 2625 O O . GLN A 1 312 ? 18.124 21.775 65.477 1.00 75.31 312 GLN A O 1
ATOM 2630 N N . GLY A 1 313 ? 20.065 22.908 65.638 1.00 57.44 313 GLY A N 1
ATOM 2631 C CA . GLY A 1 313 ? 20.395 22.505 67.013 1.00 57.44 313 GLY A CA 1
ATOM 2632 C C . GLY A 1 313 ? 20.865 21.055 67.178 1.00 57.44 313 GLY A C 1
ATOM 2633 O O . GLY A 1 313 ? 20.650 20.467 68.234 1.00 57.44 313 GLY A O 1
ATOM 2634 N N . TRP A 1 314 ? 21.455 20.459 66.137 1.00 60.72 314 TRP A N 1
ATOM 2635 C CA . TRP A 1 314 ? 21.917 19.058 66.159 1.00 60.72 314 TRP A CA 1
ATOM 2636 C C . TRP A 1 314 ? 23.393 18.902 66.572 1.00 60.72 314 TRP A C 1
ATOM 2638 O O . TRP A 1 314 ? 23.862 17.773 66.716 1.00 60.72 314 TRP A O 1
ATOM 2648 N N . ILE A 1 315 ? 24.109 20.015 66.761 1.00 58.38 315 ILE A N 1
ATOM 2649 C CA . ILE A 1 315 ? 25.479 20.137 67.292 1.00 58.38 315 ILE A CA 1
ATOM 2650 C C . ILE A 1 315 ? 25.462 21.294 68.289 1.00 58.38 315 ILE A C 1
ATOM 2652 O O . ILE A 1 315 ? 26.036 21.138 69.386 1.00 58.38 315 ILE A O 1
#

Secondary structure (DSSP, 8-state):
--HHHHHHHGGGSPPGGGS-TTT--S-S-PPPHHHHHHTTEEE-TTS--TT--EEEETTT--EEEGGGTTTS-HHHHHHHH-TT-HHHHHHHHHHHHHHHHHHHHHGGG----HHHHHHHHHHHHHHHHHHHHTTTS-S-----------------------------HHHHHHHHHHHHHHS-SS--THHHHHHHHHHHHHHHHHHHHHHHHHHHHHHHHHHHHHHHHHHHHHHHHTTS-TTSGGG---------TTHHHHHHHHHHHHHHHHHHHHHHHHHHHHHHHHHHHHHHHHTT--TTHHHHHHHTT--

pLDDT: mean 70.31, std 18.72, range [32.59, 97.88]

InterPro domains:
  IPR001370 BIR repeat [PF00653] (30-88)
  IPR001370 BIR repeat [PS50143] (6-89)

Organism: Dreissena polymorpha (NCBI:txid45954)

Mean predicted aligned error: 21.41 Å

Foldseek 3Di:
DDLVVQLVLCVPPPDPVPPPPVVCPPDDDQDDSSLCSVLQWHFDPPPDDPPWGWIAHPQPRDIDTSVPCSPPPPLVVCCVVCVPRPSNVVVVVVVVVVVVVVVVVVVVPDPDDPVVVVVVVVVVVVVVVCVVVVVPPDDDDDDDDDDDDDDDDDDDDDDDDDDDDPDPPVVVVVVVVVVVVVPPPDDDPPVVVVVVVVVVVVVVVVVVVVVVVVVVVVVVVVVVVVVVVVVVVVVVVVPDPPPPPPPPDDDPPPPDPVVVVVVVVVVVVVVVVVVVVVVVVVVVVVVVVVVVVVVVVVVPPPPCVVVVCVVVPVD

Radius of gyration: 36.26 Å; Cα contacts (8 Å, |Δi|>4): 100; chains: 1; bounding box: 91×72×106 Å

Solvent-accessible surface area (backbone atoms only — not comparable to full-atom values): 19757 Å² total; per-residue (Å²): 135,54,59,67,63,26,45,57,42,47,71,77,53,81,67,76,84,75,60,66,77,86,79,54,86,69,72,94,57,72,83,52,67,66,56,44,18,73,73,44,25,28,52,43,85,83,61,87,45,102,80,54,60,36,33,26,31,76,78,66,62,52,74,45,62,55,89,64,45,76,83,43,58,66,69,58,52,46,40,73,78,41,59,81,23,64,70,53,38,51,49,53,52,51,49,49,48,51,48,51,52,55,43,57,67,51,48,82,76,47,100,68,63,74,65,66,55,51,54,51,52,54,51,53,52,52,50,54,55,51,56,62,58,63,73,74,74,85,88,85,87,88,88,85,86,89,79,93,81,90,81,88,89,84,90,80,83,88,81,92,78,83,93,81,85,87,85,73,70,72,60,56,56,54,52,52,56,54,54,60,71,70,71,72,85,81,88,69,82,64,62,62,57,56,52,49,55,51,49,54,54,54,49,52,54,52,51,52,52,51,52,51,54,51,54,51,51,51,53,50,52,52,50,51,52,52,50,50,54,55,48,57,56,51,64,72,60,70,76,66,70,85,83,72,67,88,70,72,71,85,71,78,86,73,80,61,82,62,63,67,53,54,61,54,50,54,55,52,54,54,50,53,57,59,51,56,58,47,55,57,45,51,55,53,49,51,53,48,50,54,53,52,52,52,54,58,56,71,73,63,67,68,81,60,56,63,60,52,40,54,76,70,68,79,113

Sequence (315 aa):
MSLYQRLQSYENRPSKRSINPHISGYGRYGVSKEDLASQGFIYDTCVISETIECVRCVFCHVHISIWNMDKEDVKLRHRQLCPVCPFVFDWVMNTEEEVKLSQRRFSRACPFDNESFGRYLQNEFSKLYQKANNGIAKTESNNQRCSTKSVDILQTKDNQNDDEYDNYSDFDDLLTAKIEKTCTRTRPNSYKKQTEKQRKKAEQRRLQRQLSKRRTKIRNAKRNQKQIYCQDRNDEIGGVDDEEQNQIERVPYVQSPYEYLIDKKVDEEAHHIYFSDYEAFDEAYDRYMDEYVYQHMLINEPKDLYHQYVAQGWI